Protein AF-A0A9N9D080-F1 (afdb_monomer)

Organism: NCBI:txid144538

Mean predicted aligned error: 15.54 Å

Solvent-accessible surface area (backbone atoms only — not comparable to full-atom values): 18195 Å² total; per-residue (Å²): 108,70,70,62,48,53,63,58,55,69,75,50,54,73,65,57,52,49,48,51,53,50,39,51,48,48,28,52,54,51,34,53,53,45,52,52,52,43,56,55,51,50,53,54,40,60,72,48,50,80,60,92,81,59,94,77,79,53,72,67,58,55,43,53,34,38,28,44,54,36,51,56,53,49,46,54,50,50,40,52,48,34,52,51,49,38,52,51,51,52,50,22,61,74,69,57,36,59,69,51,45,54,51,50,53,54,48,44,55,48,51,51,54,48,49,54,55,50,50,58,53,49,55,63,55,48,70,73,72,49,88,85,70,88,55,65,67,57,55,51,48,50,47,54,50,47,53,56,47,44,55,49,49,50,55,48,45,55,53,48,44,50,56,40,52,54,48,50,55,50,44,62,64,50,48,71,66,53,74,78,65,88,73,67,62,71,65,41,50,61,51,45,53,60,42,47,58,57,42,48,60,48,40,53,56,44,44,15,60,73,66,57,33,58,68,55,44,49,53,51,51,51,52,52,51,53,50,49,50,51,50,50,51,50,51,49,48,48,68,74,38,48,84,80,35,46,46,42,45,70,63,53,49,53,54,52,52,53,52,46,53,56,49,49,52,50,50,51,54,53,50,52,57,58,73,51,52,91,72,50,58,68,58,52,56,52,47,52,55,49,51,52,51,55,64,62,69,69,63,79,89,81,83,83,85,84,77,93,77,77,85,85,72,80,85,79,77,81,78,82,130

Foldseek 3Di:
DVVVVVVVLVPADPLLVVLLVLLVVLLVVLLVLLVVLLVLLVVLLVLLDDDPPPPDDDPVSVLLNLQSVLLSVLSVVLSVLSVVLSVLSSVCRVVLPLVSLVVSLVVLVVSLVSLVVSLVSVVVSCVVPDVPGDSNVSSVVSNVVSVVSSVVSVVSSVVSSVVSVVVVVVCVVCVVVVVVDDDCPPVCVVCVVVCCVVCVVVVLVVCVLLVVVVVSLVVVLVVLVVVLVVLVVVLVVCVVCVVVCRSNSVVSNVVSVVVNVVSVVVSVVSVVSNVCPPPCPNVVVVVVVVVVVVVVVPPDPDDDDDDPPPPPDDPPDDDDD

pLDDT: mean 75.37, std 16.6, range [36.31, 96.12]

InterPro domains:
  IPR040410 UPF0658 Golgi apparatus membrane protein [PTHR34391] (12-182)

Secondary structure (DSSP, 8-state):
-HHHHHHHHTTS-HHHHHHHHHHHHHHHHHHHHHHHHHHHHHHHHHHTSPPTT-S---HHHHHHHHHHHHHHHHHHHHHHHHHHHHHHHHHHHHTT-HHHHHHHHHHHHHHHHHHHHHHHHHHHHHHHH-TTS--HHHHHHHHHHHHHHHHHHHHHHHHHHHHHHHHHHHHHHHHHHHTTSS--HHHHHHHHHHHHHHHHHHHHHHHHHHTT-HHHHHHHHHHHHHHHHHHHHHHHHHHH-GGGSTTTHHHHHHHHHHHHHHHHHHHHHHHHHHHTTTSSHHHHHHHHHHHHHHHHTTS-S------TTS-----------

Structure (mmCIF, N/CA/C/O backbone):
data_AF-A0A9N9D080-F1
#
_entry.id   AF-A0A9N9D080-F1
#
loop_
_atom_site.group_PDB
_atom_site.id
_atom_site.type_symbol
_atom_site.label_atom_id
_atom_site.label_alt_id
_atom_site.label_comp_id
_atom_site.label_asym_id
_atom_site.label_entity_id
_atom_site.label_seq_id
_atom_site.pdbx_PDB_ins_code
_atom_site.Cartn_x
_atom_site.Cartn_y
_atom_site.Cartn_z
_atom_site.occupancy
_atom_site.B_iso_or_equiv
_atom_site.auth_seq_id
_atom_site.auth_comp_id
_atom_site.auth_asym_id
_atom_site.auth_atom_id
_atom_site.pdbx_PDB_model_num
ATOM 1 N N . MET A 1 1 ? -11.453 26.688 3.622 1.00 47.88 1 MET A N 1
ATOM 2 C CA . MET A 1 1 ? -11.077 25.269 3.811 1.00 47.88 1 MET A CA 1
ATOM 3 C C . MET A 1 1 ? -9.702 25.136 4.465 1.00 47.88 1 MET A C 1
ATOM 5 O O . MET A 1 1 ? -9.638 24.563 5.541 1.00 47.88 1 MET A O 1
ATOM 9 N N . LEU A 1 2 ? -8.633 25.729 3.906 1.00 38.44 2 LEU A N 1
ATOM 10 C CA . 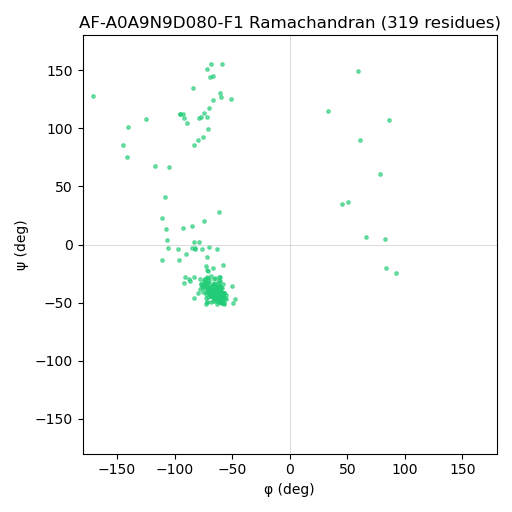LEU A 1 2 ? -7.281 25.656 4.492 1.00 38.44 2 LEU A CA 1
ATOM 11 C C . LEU A 1 2 ? -7.180 26.288 5.900 1.00 38.44 2 LEU A C 1
ATOM 13 O O . LEU A 1 2 ? -6.628 25.671 6.800 1.00 38.44 2 LEU A O 1
ATOM 17 N N . GLN A 1 3 ? -7.787 27.466 6.112 1.00 39.69 3 GLN A N 1
ATOM 18 C CA . GLN A 1 3 ? -7.823 28.149 7.421 1.00 39.69 3 GLN A CA 1
ATOM 19 C C . GLN A 1 3 ? -8.643 27.392 8.482 1.00 39.69 3 GLN A C 1
ATOM 21 O O . GLN A 1 3 ? -8.310 27.377 9.663 1.00 39.69 3 GLN A O 1
ATOM 26 N N . THR A 1 4 ? -9.708 26.718 8.052 1.00 53.56 4 THR A N 1
ATOM 27 C CA . THR A 1 4 ? -10.575 25.897 8.909 1.00 53.56 4 THR A CA 1
ATOM 28 C C . THR A 1 4 ? -9.870 24.606 9.338 1.00 53.56 4 THR A C 1
ATOM 30 O O . THR A 1 4 ? -10.052 24.135 10.459 1.00 53.56 4 THR A O 1
ATOM 33 N N . LEU A 1 5 ? -9.030 24.058 8.453 1.00 50.84 5 LEU A N 1
ATOM 34 C CA . LEU A 1 5 ? -8.147 22.927 8.727 1.00 50.84 5 LEU A CA 1
ATOM 35 C C . LEU A 1 5 ? -7.040 23.318 9.707 1.00 50.84 5 LEU A C 1
ATOM 37 O O . LEU A 1 5 ? -6.880 22.636 10.712 1.00 50.84 5 LEU A O 1
ATOM 41 N N . THR A 1 6 ? -6.330 24.430 9.485 1.00 54.75 6 THR A N 1
ATOM 42 C CA . THR A 1 6 ? -5.241 24.877 10.375 1.00 54.75 6 THR A CA 1
ATOM 43 C C . THR A 1 6 ? -5.720 25.230 11.783 1.00 54.75 6 THR A C 1
ATOM 45 O O . THR A 1 6 ? -5.041 24.900 12.754 1.00 54.75 6 THR A O 1
ATOM 48 N N . GLN A 1 7 ? -6.911 25.818 11.925 1.00 52.53 7 GLN A N 1
ATOM 49 C CA . GLN A 1 7 ? -7.496 26.127 13.234 1.00 52.53 7 GLN A CA 1
ATOM 50 C C . GLN A 1 7 ? -8.008 24.880 13.978 1.00 52.53 7 GLN A C 1
ATOM 52 O O . GLN A 1 7 ? -7.964 24.842 15.203 1.00 52.53 7 GLN A O 1
ATOM 57 N N . LYS A 1 8 ? -8.442 23.828 13.267 1.00 55.19 8 LYS A N 1
ATOM 58 C CA . LYS A 1 8 ? -8.739 22.519 13.882 1.00 55.19 8 LYS A CA 1
ATOM 59 C C . LYS A 1 8 ? -7.464 21.728 14.205 1.00 55.19 8 LYS A C 1
ATOM 61 O O . LYS A 1 8 ? -7.417 21.049 15.225 1.00 55.19 8 LYS A O 1
ATOM 66 N N . LEU A 1 9 ? -6.420 21.858 13.384 1.00 56.53 9 LEU A N 1
ATOM 67 C CA . LEU A 1 9 ? -5.096 21.256 13.588 1.00 56.53 9 LEU A CA 1
ATOM 68 C C . LEU A 1 9 ? -4.363 21.828 14.809 1.00 56.53 9 LEU A C 1
ATOM 70 O O . LEU A 1 9 ? -3.587 21.112 15.437 1.00 56.53 9 LEU A O 1
ATOM 74 N N . SER A 1 10 ? -4.599 23.085 15.191 1.00 55.44 10 SER A N 1
ATOM 75 C CA . SER A 1 10 ? -3.929 23.697 16.348 1.00 55.44 10 SER A CA 1
ATOM 76 C C . SER A 1 10 ? -4.357 23.083 17.690 1.00 55.44 10 SER A C 1
ATOM 78 O O . SER A 1 10 ? -3.530 23.021 18.602 1.00 55.44 10 SER A O 1
ATOM 80 N N . GLY A 1 11 ? -5.575 22.536 17.785 1.00 65.00 11 GLY A N 1
ATOM 81 C CA . GLY A 1 11 ? -6.092 21.831 18.966 1.00 65.00 11 GLY A CA 1
ATOM 82 C C . GLY A 1 11 ? -5.673 20.358 19.095 1.00 65.00 11 GLY A C 1
ATOM 83 O O . GLY A 1 11 ? -6.008 19.721 20.091 1.00 65.00 11 GLY A O 1
ATOM 84 N N . LEU A 1 12 ? -4.954 19.799 18.113 1.00 69.31 12 LEU A N 1
ATOM 85 C CA . LEU A 1 12 ? -4.492 18.405 18.153 1.00 69.31 12 LEU A CA 1
ATOM 86 C C . LEU A 1 12 ? -3.363 18.190 19.169 1.00 69.31 12 LEU A C 1
ATOM 88 O O . LEU A 1 12 ? -2.532 19.080 19.402 1.00 69.31 12 LEU A O 1
ATOM 92 N N . SER A 1 13 ? -3.300 16.963 19.701 1.00 82.44 13 SER A N 1
ATOM 93 C CA . SER A 1 13 ? -2.194 16.513 20.544 1.00 82.44 13 SER A CA 1
ATOM 94 C C . SER A 1 13 ? -0.864 16.602 19.797 1.00 82.44 13 SER A C 1
ATOM 96 O O . SER A 1 13 ? -0.800 16.580 18.562 1.00 82.44 13 SER A O 1
ATOM 98 N N . TYR A 1 14 ? 0.220 16.715 20.561 1.00 86.38 14 TYR A N 1
ATOM 99 C CA . TYR A 1 14 ? 1.567 16.787 20.006 1.00 86.38 14 TYR A CA 1
ATOM 100 C C . TYR A 1 14 ? 1.874 15.583 19.100 1.00 86.38 14 TYR A C 1
ATOM 102 O O . TYR A 1 14 ? 2.358 15.763 17.983 1.00 86.38 14 TYR A O 1
ATOM 110 N N . TYR A 1 15 ? 1.504 14.372 19.529 1.00 88.50 15 TYR A N 1
ATOM 111 C CA . TYR A 1 15 ? 1.728 13.148 18.758 1.00 88.50 15 TYR A CA 1
ATOM 112 C C . TYR A 1 15 ? 0.910 13.105 17.465 1.00 88.50 15 TYR A C 1
ATOM 114 O O . TYR A 1 15 ? 1.417 12.640 16.450 1.00 88.50 15 TYR A O 1
ATOM 122 N N . ALA A 1 16 ? -0.316 13.637 17.459 1.00 87.56 16 ALA A N 1
ATOM 123 C CA . ALA A 1 16 ? -1.137 13.687 16.251 1.00 87.56 16 ALA A CA 1
ATOM 124 C C . ALA A 1 16 ? -0.558 14.652 15.205 1.00 87.56 16 ALA A C 1
ATOM 126 O O . ALA A 1 16 ? -0.498 14.325 14.022 1.00 87.56 16 ALA A O 1
ATOM 127 N N . LYS A 1 17 ? -0.056 15.815 15.641 1.00 88.81 17 LYS A N 1
ATOM 128 C CA . LYS A 1 17 ? 0.653 16.760 14.761 1.00 88.81 17 LYS A CA 1
ATOM 129 C C . LYS A 1 17 ? 1.932 16.149 14.198 1.00 88.81 17 LYS A C 1
ATOM 131 O O . LYS A 1 17 ? 2.182 16.267 13.002 1.00 88.81 17 LYS A O 1
ATOM 136 N N . LEU A 1 18 ? 2.711 15.476 15.048 1.00 92.12 18 LEU A N 1
ATOM 137 C CA . LEU A 1 18 ? 3.936 14.798 14.636 1.00 92.12 18 LEU A CA 1
ATOM 138 C C . LEU A 1 18 ? 3.643 13.683 13.624 1.00 92.12 18 LEU A C 1
ATOM 140 O O . LEU A 1 18 ? 4.332 13.597 12.615 1.00 92.12 18 LEU A O 1
ATOM 144 N N . ALA A 1 19 ? 2.599 12.882 13.849 1.00 91.19 19 ALA A N 1
ATOM 145 C CA . ALA A 1 19 ? 2.213 11.809 12.938 1.00 91.19 19 ALA A CA 1
ATOM 146 C C . ALA A 1 19 ? 1.772 12.341 11.571 1.00 91.19 19 ALA A C 1
ATOM 148 O O . ALA A 1 19 ? 2.201 11.820 10.546 1.00 91.19 19 ALA A O 1
ATOM 149 N N . LEU A 1 20 ? 0.979 13.419 11.544 1.00 91.75 20 LEU A N 1
ATOM 150 C CA . LEU A 1 20 ? 0.592 14.064 10.288 1.00 91.75 20 LEU A CA 1
ATOM 151 C C . LEU A 1 20 ? 1.800 14.629 9.550 1.00 91.75 20 LEU A C 1
ATOM 153 O O . LEU A 1 20 ? 1.946 14.374 8.358 1.00 91.75 20 LEU A O 1
ATOM 157 N N . ALA A 1 21 ? 2.685 15.339 10.250 1.00 92.50 21 ALA A N 1
ATOM 158 C CA . ALA A 1 21 ? 3.900 15.878 9.652 1.00 92.50 21 ALA A CA 1
ATOM 159 C C . ALA A 1 21 ? 4.789 14.765 9.078 1.00 92.50 21 ALA A C 1
ATOM 161 O O . ALA A 1 21 ? 5.252 14.878 7.945 1.00 92.50 21 ALA A O 1
ATOM 162 N N . LEU A 1 22 ? 4.972 13.670 9.823 1.00 93.50 22 LEU A N 1
ATOM 163 C CA . LEU A 1 22 ? 5.761 12.524 9.382 1.00 93.50 22 LEU A CA 1
ATOM 164 C C . LEU A 1 22 ? 5.113 11.818 8.183 1.00 93.50 22 LEU A C 1
ATOM 166 O O . LEU A 1 22 ? 5.815 11.460 7.246 1.00 93.50 22 LEU A O 1
ATOM 170 N N . SER A 1 23 ? 3.783 11.666 8.169 1.00 94.25 23 SER A N 1
ATOM 171 C CA . SER A 1 23 ? 3.061 11.021 7.056 1.00 94.25 23 SER A CA 1
ATOM 172 C C . SER A 1 23 ? 3.088 11.865 5.787 1.00 94.25 23 SER A C 1
ATOM 174 O O . SER A 1 23 ? 3.259 11.333 4.695 1.00 94.25 23 SER A O 1
ATOM 176 N N . ALA A 1 24 ? 3.004 13.191 5.920 1.00 94.88 24 ALA A N 1
ATOM 177 C CA . ALA A 1 24 ? 3.153 14.109 4.801 1.00 94.88 24 ALA A CA 1
ATOM 178 C C . ALA A 1 24 ? 4.593 14.102 4.270 1.00 94.88 24 ALA A C 1
ATOM 180 O O . ALA A 1 24 ? 4.799 14.071 3.058 1.00 94.88 24 ALA A O 1
ATOM 181 N N . TYR A 1 25 ? 5.583 14.082 5.170 1.00 95.00 25 TYR A N 1
ATOM 182 C CA . TYR A 1 25 ? 6.989 13.947 4.801 1.00 95.00 25 TYR A CA 1
ATOM 183 C C . TYR A 1 25 ? 7.246 12.639 4.049 1.00 95.00 25 TYR A C 1
ATOM 185 O O . TYR A 1 25 ? 7.818 12.682 2.963 1.00 95.00 25 TYR A O 1
ATOM 193 N N . GLN A 1 26 ? 6.774 11.504 4.576 1.00 95.06 26 GLN A N 1
ATOM 194 C CA . GLN A 1 26 ? 6.886 10.210 3.907 1.00 95.06 26 GLN A CA 1
ATOM 195 C C . GLN A 1 26 ? 6.243 10.259 2.524 1.00 95.06 26 GLN A C 1
ATOM 197 O O . GLN A 1 26 ? 6.901 9.928 1.541 1.00 95.06 26 GLN A O 1
ATOM 202 N N . ALA A 1 27 ? 4.995 10.728 2.436 1.00 95.75 27 ALA A N 1
ATOM 203 C CA . ALA A 1 27 ? 4.263 10.727 1.181 1.00 95.75 27 ALA A CA 1
ATOM 204 C C . ALA A 1 27 ? 4.971 11.545 0.097 1.00 95.75 27 ALA A C 1
ATOM 206 O O . ALA A 1 27 ? 5.089 11.085 -1.031 1.00 95.75 27 ALA A O 1
ATOM 207 N N . ILE A 1 28 ? 5.493 12.726 0.440 1.00 95.94 28 ILE A N 1
ATOM 208 C CA . ILE A 1 28 ? 6.201 13.587 -0.512 1.00 95.94 28 ILE A CA 1
ATOM 209 C C . ILE A 1 28 ? 7.576 13.008 -0.849 1.00 95.94 28 ILE A C 1
ATOM 211 O O . ILE A 1 28 ? 7.918 12.872 -2.021 1.00 95.94 28 ILE A O 1
ATOM 215 N N . PHE A 1 29 ? 8.381 12.675 0.159 1.00 95.44 29 PHE A N 1
ATOM 216 C CA . PHE A 1 29 ? 9.772 12.286 -0.054 1.00 95.44 29 PHE A CA 1
ATOM 217 C C . PHE A 1 29 ? 9.889 10.927 -0.753 1.00 95.44 29 PHE A C 1
ATOM 219 O O . PHE A 1 29 ? 10.641 10.805 -1.720 1.00 95.44 29 PHE A O 1
ATOM 226 N N . ILE A 1 30 ? 9.101 9.933 -0.327 1.00 95.62 30 ILE A N 1
ATOM 227 C CA . ILE A 1 30 ? 9.066 8.617 -0.974 1.00 95.62 30 ILE A CA 1
ATOM 228 C C . ILE A 1 30 ? 8.478 8.726 -2.378 1.00 95.62 30 ILE A C 1
ATOM 230 O O . ILE A 1 30 ? 9.068 8.174 -3.298 1.00 95.62 30 ILE A O 1
ATOM 234 N N . ALA A 1 31 ? 7.395 9.485 -2.594 1.00 95.81 31 ALA A N 1
ATOM 235 C CA . ALA A 1 31 ? 6.854 9.662 -3.944 1.00 95.81 31 ALA A CA 1
ATOM 236 C C . ALA A 1 31 ? 7.852 10.336 -4.897 1.00 95.81 31 ALA A C 1
ATOM 238 O O . ALA A 1 31 ? 7.927 9.957 -6.062 1.00 95.81 31 ALA A O 1
ATOM 239 N N . CYS A 1 32 ? 8.638 11.308 -4.422 1.00 96.12 32 CYS A N 1
ATOM 240 C CA . CYS A 1 32 ? 9.681 11.948 -5.226 1.00 96.12 32 CYS A CA 1
ATOM 241 C C . CYS A 1 32 ? 10.809 10.974 -5.594 1.00 96.12 32 CYS A C 1
ATOM 243 O O . CYS A 1 32 ? 11.221 10.935 -6.755 1.00 96.12 32 CYS A O 1
ATOM 245 N N . LEU A 1 33 ? 11.303 10.185 -4.632 1.00 95.44 33 LEU A N 1
ATOM 246 C CA . LEU A 1 33 ? 12.311 9.155 -4.904 1.00 95.44 33 LEU A CA 1
ATOM 247 C C . LEU A 1 33 ? 11.775 8.086 -5.859 1.00 95.44 33 LEU A C 1
ATOM 249 O O . LEU A 1 33 ? 12.454 7.719 -6.815 1.00 95.44 33 LEU A O 1
ATOM 253 N N . GLU A 1 34 ? 10.540 7.645 -5.649 1.00 95.31 34 GLU A N 1
ATOM 254 C CA . GLU A 1 34 ? 9.882 6.649 -6.488 1.00 95.31 34 GLU A CA 1
ATOM 255 C C . GLU A 1 34 ? 9.651 7.175 -7.910 1.00 95.31 34 GLU A C 1
ATOM 257 O O . GLU A 1 34 ? 9.891 6.464 -8.879 1.00 95.31 34 GLU A O 1
ATOM 262 N N . ALA A 1 35 ? 9.275 8.448 -8.075 1.00 95.94 35 ALA A N 1
ATOM 263 C CA . ALA A 1 35 ? 9.146 9.082 -9.388 1.00 95.94 35 ALA A CA 1
ATOM 264 C C . ALA A 1 35 ? 10.495 9.193 -10.124 1.00 95.94 35 ALA A C 1
ATOM 266 O O . ALA A 1 35 ? 10.558 9.054 -11.351 1.00 95.94 35 ALA A O 1
ATOM 267 N N . PHE A 1 36 ? 11.587 9.418 -9.387 1.00 94.62 36 PHE A N 1
ATOM 268 C CA . PHE A 1 36 ? 12.937 9.406 -9.948 1.00 94.62 36 PHE A CA 1
ATOM 269 C C . PHE A 1 36 ? 13.339 8.001 -10.421 1.00 94.62 36 PHE A C 1
ATOM 271 O O . PHE A 1 36 ? 13.767 7.840 -11.566 1.00 94.62 36 PHE A O 1
ATOM 278 N N . VAL A 1 37 ? 13.139 6.982 -9.579 1.00 93.94 37 VAL A N 1
ATOM 279 C CA . VAL A 1 37 ? 13.369 5.567 -9.922 1.00 93.94 37 VAL A CA 1
ATOM 280 C C . VAL A 1 37 ? 12.526 5.161 -11.130 1.00 93.94 37 VAL A C 1
ATOM 282 O O . VAL A 1 37 ? 13.050 4.603 -12.091 1.00 93.94 37 VAL A O 1
ATOM 285 N N . PHE A 1 38 ? 11.249 5.535 -11.141 1.00 94.62 38 PHE A N 1
ATOM 286 C CA . PHE A 1 38 ? 10.333 5.289 -12.247 1.00 94.62 38 PHE A CA 1
ATOM 287 C C . PHE A 1 38 ? 10.827 5.897 -13.563 1.00 94.62 38 PHE A C 1
ATOM 289 O O . PHE A 1 38 ? 10.762 5.245 -14.602 1.00 94.62 38 PHE A O 1
ATOM 296 N N . SER A 1 39 ? 11.372 7.116 -13.530 1.00 92.75 39 SER A N 1
ATOM 297 C CA . SER A 1 39 ? 11.921 7.772 -14.725 1.00 92.75 39 SER A CA 1
ATOM 298 C C . SER A 1 39 ? 13.095 6.987 -15.319 1.00 92.75 39 SER A C 1
ATOM 300 O O . SER A 1 39 ? 13.202 6.866 -16.537 1.00 92.75 39 SER A O 1
ATOM 302 N N . LYS A 1 40 ? 13.947 6.400 -14.467 1.00 90.94 40 LYS A N 1
ATOM 303 C CA . LYS A 1 40 ? 15.028 5.497 -14.892 1.00 90.94 40 LYS A CA 1
ATOM 304 C C . LYS A 1 40 ? 14.511 4.151 -15.380 1.00 90.94 40 LYS A C 1
ATOM 306 O O . LYS A 1 40 ? 15.005 3.624 -16.371 1.00 90.94 40 LYS A O 1
ATOM 311 N N . HIS A 1 41 ? 13.478 3.621 -14.742 1.00 90.50 41 HIS A N 1
ATOM 312 C CA . HIS A 1 41 ? 12.842 2.386 -15.181 1.00 90.50 41 HIS A CA 1
ATOM 313 C C . HIS A 1 41 ? 12.161 2.538 -16.553 1.00 90.50 41 HIS A C 1
ATOM 315 O O . HIS A 1 41 ? 12.220 1.634 -17.382 1.00 90.50 41 HIS A O 1
ATOM 321 N N . LEU A 1 42 ? 11.581 3.703 -16.863 1.00 90.50 42 LEU A N 1
ATOM 322 C CA . LEU A 1 42 ? 11.048 3.997 -18.201 1.00 90.50 42 LEU A CA 1
ATOM 323 C C . LEU A 1 42 ? 12.132 3.998 -19.289 1.00 90.50 42 LEU A C 1
ATOM 325 O O . LEU A 1 42 ? 11.855 3.585 -20.416 1.00 90.50 42 LEU A O 1
ATOM 329 N N . GLU A 1 43 ? 13.358 4.409 -18.958 1.00 88.62 43 GLU A N 1
ATOM 330 C CA . GLU A 1 43 ? 14.508 4.323 -19.866 1.00 88.62 43 GLU A CA 1
ATOM 331 C C . GLU A 1 43 ? 14.796 2.849 -20.216 1.00 88.62 43 GLU A C 1
ATOM 333 O O . GLU A 1 43 ? 14.876 2.498 -21.395 1.00 88.62 43 GLU A O 1
ATOM 338 N N . ILE A 1 44 ? 14.793 1.960 -19.214 1.00 85.75 44 ILE A N 1
ATOM 339 C CA . ILE A 1 44 ? 14.930 0.501 -19.392 1.00 85.75 44 ILE A CA 1
ATOM 340 C C . ILE A 1 44 ? 13.813 -0.067 -20.278 1.00 85.75 44 ILE A C 1
ATOM 342 O O . ILE A 1 44 ? 14.084 -0.833 -21.205 1.00 85.75 44 ILE A O 1
ATOM 346 N N . VAL A 1 45 ? 12.557 0.327 -20.045 1.00 88.25 45 VAL A N 1
ATOM 347 C CA . VAL A 1 45 ? 11.424 -0.122 -20.876 1.00 88.25 45 VAL A CA 1
ATOM 348 C C . VAL A 1 45 ? 11.591 0.325 -22.327 1.00 88.25 45 VAL A C 1
ATOM 350 O O . VAL A 1 45 ? 11.261 -0.434 -23.240 1.00 88.25 45 VAL A O 1
ATOM 353 N N . SER A 1 46 ? 12.116 1.530 -22.565 1.00 85.56 46 SER A N 1
ATOM 354 C CA . SER A 1 46 ? 12.330 2.026 -23.926 1.00 85.56 46 SER A CA 1
ATOM 355 C C . SER A 1 46 ? 13.400 1.225 -24.679 1.00 85.56 46 SER A C 1
ATOM 357 O O . SER A 1 46 ? 13.210 0.930 -25.856 1.00 85.56 46 SER A O 1
ATOM 359 N N . ILE A 1 47 ? 14.455 0.774 -23.988 1.00 83.12 47 ILE A N 1
ATOM 360 C CA . ILE A 1 47 ? 15.494 -0.110 -24.544 1.00 83.12 47 ILE A CA 1
ATOM 361 C C . ILE A 1 47 ? 14.926 -1.498 -24.873 1.00 83.12 47 ILE A C 1
ATOM 363 O O . ILE A 1 47 ? 15.219 -2.053 -25.928 1.00 83.12 47 ILE A O 1
ATOM 367 N N . LEU A 1 48 ? 14.077 -2.045 -23.998 1.00 83.06 48 LEU A N 1
ATOM 368 C CA . LEU A 1 48 ? 13.425 -3.348 -24.189 1.00 83.06 48 LEU A CA 1
ATOM 369 C C . LEU A 1 48 ? 12.259 -3.307 -25.191 1.00 83.06 48 LEU A C 1
ATOM 371 O O . LEU A 1 48 ? 11.651 -4.343 -25.467 1.00 83.06 48 LEU A O 1
ATOM 375 N N . THR A 1 49 ? 11.904 -2.128 -25.715 1.00 82.50 49 THR A N 1
ATOM 376 C CA . THR A 1 49 ? 10.754 -1.989 -26.611 1.00 82.50 49 THR A CA 1
ATOM 377 C C . THR A 1 49 ? 11.024 -2.724 -27.927 1.00 82.50 49 THR A C 1
ATOM 379 O O . THR A 1 49 ? 12.017 -2.432 -28.598 1.00 82.50 49 THR A O 1
ATOM 382 N N . PRO A 1 50 ? 10.152 -3.665 -28.339 1.00 72.06 50 PRO A N 1
ATOM 383 C CA . PRO A 1 50 ? 10.342 -4.402 -29.580 1.00 72.06 50 PRO A CA 1
ATOM 384 C C . PRO A 1 50 ? 10.382 -3.452 -30.777 1.00 72.06 50 PRO A C 1
ATOM 386 O O . PRO A 1 50 ? 9.464 -2.659 -30.994 1.00 72.06 50 PRO A O 1
ATOM 389 N N . ASN A 1 51 ? 11.434 -3.558 -31.588 1.00 67.06 51 ASN A N 1
ATOM 390 C CA . ASN A 1 51 ? 11.525 -2.821 -32.840 1.00 67.06 51 ASN A CA 1
ATOM 391 C C . ASN A 1 51 ? 10.506 -3.408 -33.831 1.00 67.06 51 ASN A C 1
ATOM 393 O O . ASN A 1 51 ? 10.610 -4.579 -34.196 1.00 67.06 51 ASN A O 1
ATOM 397 N N . ALA A 1 52 ? 9.525 -2.612 -34.270 1.00 60.69 52 ALA A N 1
ATOM 398 C CA . ALA A 1 52 ? 8.410 -3.065 -35.115 1.00 60.69 52 ALA A CA 1
ATOM 399 C C . ALA A 1 52 ? 8.851 -3.699 -36.453 1.00 60.69 52 ALA A C 1
ATOM 401 O O . ALA A 1 52 ? 8.080 -4.424 -37.078 1.00 60.69 52 ALA A O 1
ATOM 402 N N . ASN A 1 53 ? 10.098 -3.454 -36.866 1.00 60.66 53 ASN A N 1
ATOM 403 C CA . ASN A 1 53 ? 10.679 -3.948 -38.113 1.00 60.66 53 ASN A CA 1
ATOM 404 C C . ASN A 1 53 ? 11.528 -5.223 -37.936 1.00 60.66 53 ASN A C 1
ATOM 406 O O . ASN A 1 53 ? 12.028 -5.762 -38.922 1.00 60.66 53 ASN A O 1
ATOM 410 N N . ALA A 1 54 ? 11.730 -5.703 -36.703 1.00 61.47 54 ALA A N 1
ATOM 411 C CA . ALA A 1 54 ? 12.492 -6.919 -36.441 1.00 61.47 54 ALA A CA 1
ATOM 412 C C . ALA A 1 54 ? 11.619 -8.154 -36.721 1.00 61.47 54 ALA A C 1
ATOM 414 O O . ALA A 1 54 ? 10.693 -8.473 -35.981 1.00 61.47 54 ALA A O 1
ATOM 415 N N . THR A 1 55 ? 11.925 -8.868 -37.802 1.00 54.53 55 THR A N 1
ATOM 416 C CA . THR A 1 55 ? 11.166 -10.027 -38.305 1.00 54.53 55 THR A CA 1
ATOM 417 C C . THR A 1 55 ? 11.264 -11.286 -37.437 1.00 54.53 55 THR A C 1
ATOM 419 O O . THR A 1 55 ? 10.591 -12.274 -37.725 1.00 54.53 55 THR A O 1
ATOM 422 N N . GLN A 1 56 ? 12.043 -11.269 -36.352 1.00 54.94 56 GLN A N 1
ATOM 423 C CA . GLN A 1 56 ? 12.155 -12.394 -35.428 1.00 54.94 56 GLN A CA 1
ATOM 424 C C . GLN A 1 56 ? 12.324 -11.893 -33.986 1.00 54.94 56 GLN A C 1
ATOM 426 O O . GLN A 1 56 ? 13.430 -11.726 -33.484 1.00 54.94 56 GLN A O 1
ATOM 431 N N . TYR A 1 57 ? 11.202 -11.615 -33.322 1.00 61.53 57 TYR A N 1
ATOM 432 C CA . TYR A 1 57 ? 11.175 -11.303 -31.892 1.00 61.53 57 TYR A CA 1
ATOM 433 C C . TYR A 1 57 ? 10.927 -12.597 -31.104 1.00 61.53 57 TYR A C 1
ATOM 435 O O . TYR A 1 57 ? 9.859 -13.208 -31.233 1.00 61.53 57 TYR A O 1
ATOM 443 N N . GLY A 1 58 ? 11.936 -13.044 -30.351 1.00 66.50 58 GLY A N 1
ATOM 444 C CA . GLY A 1 58 ? 11.902 -14.282 -29.568 1.00 66.50 58 GLY A CA 1
ATOM 445 C C . GLY A 1 58 ? 10.929 -14.211 -28.387 1.00 66.50 58 GLY A C 1
ATOM 446 O O . GLY A 1 58 ? 10.626 -13.127 -27.886 1.00 66.50 58 GLY A O 1
ATOM 447 N N . ASP A 1 59 ? 10.436 -15.365 -27.935 1.00 70.19 59 ASP A N 1
ATOM 448 C CA . ASP A 1 59 ? 9.480 -15.454 -26.818 1.00 70.19 59 ASP A CA 1
ATOM 449 C C . ASP A 1 59 ? 10.076 -14.908 -25.503 1.00 70.19 59 ASP A C 1
ATOM 451 O O . ASP A 1 59 ? 9.400 -14.195 -24.768 1.00 70.19 59 ASP A O 1
ATOM 455 N N . GLU A 1 60 ? 11.379 -15.115 -25.280 1.00 72.62 60 GLU A N 1
ATOM 456 C CA . GLU A 1 60 ? 12.118 -14.575 -24.125 1.00 72.62 60 GLU A CA 1
ATOM 457 C C . GLU A 1 60 ? 12.127 -13.038 -24.106 1.00 72.62 60 GLU A C 1
ATOM 459 O O . GLU A 1 60 ? 11.814 -12.420 -23.092 1.00 72.62 60 GLU A O 1
ATOM 464 N N . SER A 1 61 ? 12.371 -12.393 -25.251 1.00 75.38 61 SER A N 1
ATOM 465 C CA . SER A 1 61 ? 12.355 -10.926 -25.326 1.00 75.38 61 SER A CA 1
ATOM 466 C C . SER A 1 61 ? 10.960 -10.329 -25.072 1.00 75.38 61 SER A C 1
ATOM 468 O O . SER A 1 61 ? 10.849 -9.279 -24.433 1.00 75.38 61 SER A O 1
ATOM 470 N N . LYS A 1 62 ? 9.879 -11.017 -25.491 1.00 77.69 62 LYS A N 1
ATOM 471 C CA . LYS A 1 62 ? 8.488 -10.625 -25.169 1.00 77.69 62 LYS A CA 1
ATOM 472 C C . LYS A 1 62 ? 8.235 -10.660 -23.669 1.00 77.69 62 LYS A C 1
ATOM 474 O O . LYS A 1 62 ? 7.565 -9.767 -23.145 1.00 77.69 62 LYS A O 1
ATOM 479 N N . GLU A 1 63 ? 8.760 -11.684 -23.001 1.00 80.50 63 GLU A N 1
ATOM 480 C CA . GLU A 1 63 ? 8.664 -11.852 -21.555 1.00 80.50 63 GLU A CA 1
ATOM 481 C C . GLU A 1 63 ? 9.356 -10.726 -20.802 1.00 80.50 63 GLU A C 1
ATOM 483 O O . GLU A 1 63 ? 8.742 -10.096 -19.941 1.00 80.50 63 GLU A O 1
ATOM 488 N N . GLU A 1 64 ? 10.580 -10.391 -21.182 1.00 81.75 64 GLU A N 1
ATOM 489 C CA . GLU A 1 64 ? 11.346 -9.317 -20.554 1.00 81.75 64 GLU A CA 1
ATOM 490 C C . GLU A 1 64 ? 10.674 -7.948 -20.712 1.00 81.75 64 GLU A C 1
ATOM 492 O O . GLU A 1 64 ? 10.550 -7.201 -19.737 1.00 81.75 64 GLU A O 1
ATOM 497 N N . TYR A 1 65 ? 10.150 -7.639 -21.902 1.00 83.88 65 TYR A N 1
ATOM 498 C CA . TYR A 1 65 ? 9.397 -6.404 -22.132 1.00 83.88 65 TYR A CA 1
ATOM 499 C C . TYR A 1 65 ? 8.098 -6.346 -21.309 1.00 83.88 65 TYR A C 1
ATOM 501 O O . TYR A 1 65 ? 7.788 -5.318 -20.695 1.00 83.88 65 TYR A O 1
ATOM 509 N N . ALA A 1 66 ? 7.336 -7.444 -21.251 1.00 83.56 66 ALA A N 1
ATOM 510 C CA . ALA A 1 66 ? 6.112 -7.522 -20.450 1.00 83.56 66 ALA A CA 1
ATOM 511 C C . ALA A 1 66 ? 6.395 -7.396 -18.941 1.00 83.56 66 ALA A C 1
ATOM 513 O O . ALA A 1 66 ? 5.660 -6.703 -18.223 1.00 83.56 66 ALA A O 1
ATOM 514 N N . ASN A 1 67 ? 7.490 -8.005 -18.475 1.00 85.62 67 ASN A N 1
ATOM 515 C CA . ASN A 1 67 ? 8.012 -7.861 -17.118 1.00 85.62 67 ASN A CA 1
ATOM 516 C C . ASN A 1 67 ? 8.342 -6.395 -16.813 1.00 85.62 67 ASN A C 1
ATOM 518 O O . ASN A 1 67 ? 7.842 -5.848 -15.828 1.00 85.62 67 ASN A O 1
ATOM 522 N N . ALA A 1 68 ? 9.086 -5.721 -17.692 1.00 86.88 68 ALA A N 1
ATOM 523 C CA . ALA A 1 68 ? 9.489 -4.331 -17.490 1.00 86.88 68 ALA A CA 1
ATOM 524 C C . ALA A 1 68 ? 8.282 -3.385 -17.453 1.00 86.88 68 ALA A C 1
ATOM 526 O O . ALA A 1 68 ? 8.172 -2.548 -16.555 1.00 86.88 68 ALA A O 1
ATOM 527 N N . ARG A 1 69 ? 7.317 -3.568 -18.361 1.00 88.44 69 ARG A N 1
ATOM 528 C CA . ARG A 1 69 ? 6.078 -2.779 -18.377 1.00 88.44 69 ARG A CA 1
ATOM 529 C C . ARG A 1 69 ? 5.234 -2.983 -17.117 1.00 88.44 69 ARG A C 1
ATOM 531 O O . ARG A 1 69 ? 4.616 -2.033 -16.641 1.00 88.44 69 ARG A O 1
ATOM 538 N N . SER A 1 70 ? 5.197 -4.200 -16.578 1.00 88.44 70 SER A N 1
ATOM 539 C CA . SER A 1 70 ? 4.475 -4.480 -15.332 1.00 88.44 70 SER A CA 1
ATOM 540 C C . SER A 1 70 ? 5.095 -3.727 -14.152 1.00 88.44 70 SER A C 1
ATOM 542 O O . SER A 1 70 ? 4.367 -3.088 -13.395 1.00 88.44 70 SER A O 1
ATOM 544 N N . ILE A 1 71 ? 6.431 -3.695 -14.057 1.00 89.06 71 ILE A N 1
ATOM 545 C CA . ILE A 1 71 ? 7.144 -2.916 -13.031 1.00 89.06 71 ILE A CA 1
ATOM 546 C C . ILE A 1 71 ? 6.829 -1.416 -13.117 1.00 89.06 71 ILE A C 1
ATOM 548 O O . ILE A 1 71 ? 6.610 -0.777 -12.089 1.00 89.06 71 ILE A O 1
ATOM 552 N N . SER A 1 72 ? 6.675 -0.855 -14.320 1.00 90.62 72 SER A N 1
ATOM 553 C CA . SER A 1 72 ? 6.235 0.539 -14.486 1.00 90.62 72 SER A CA 1
ATOM 554 C C . SER A 1 72 ? 4.891 0.822 -13.810 1.00 90.62 72 SER A C 1
ATOM 556 O O . SER A 1 72 ? 4.724 1.865 -13.181 1.00 90.62 72 SER A O 1
ATOM 558 N N . VAL A 1 73 ? 3.930 -0.101 -13.920 1.00 91.00 73 VAL A N 1
ATOM 559 C CA . VAL A 1 73 ? 2.623 0.039 -13.259 1.00 91.00 73 VAL A CA 1
ATOM 560 C C . VAL A 1 73 ? 2.786 -0.003 -11.738 1.00 91.00 73 VAL A C 1
ATOM 562 O O . VAL A 1 73 ? 2.121 0.758 -11.035 1.00 91.00 73 VAL A O 1
ATOM 565 N N . TYR A 1 74 ? 3.703 -0.826 -11.227 1.00 90.62 74 TYR A N 1
ATOM 566 C CA . TYR A 1 74 ? 3.957 -0.941 -9.791 1.00 90.62 74 TYR A CA 1
ATOM 567 C C . TYR A 1 74 ? 4.517 0.322 -9.158 1.00 90.62 74 TYR A C 1
ATOM 569 O O . TYR A 1 74 ? 4.032 0.691 -8.090 1.00 90.62 74 TYR A O 1
ATOM 577 N N . HIS A 1 75 ? 5.434 1.020 -9.827 1.00 93.56 75 HIS A N 1
ATOM 578 C CA . HIS A 1 75 ? 5.924 2.318 -9.356 1.00 93.56 75 HIS A CA 1
ATOM 579 C C . HIS A 1 75 ? 4.791 3.347 -9.230 1.00 93.56 75 HIS A C 1
ATOM 581 O O . HIS A 1 75 ? 4.675 4.054 -8.229 1.00 93.56 75 HIS A O 1
ATOM 587 N N . VAL A 1 76 ? 3.896 3.408 -10.224 1.00 94.38 76 VAL A N 1
ATOM 588 C CA . VAL A 1 76 ? 2.749 4.332 -10.197 1.00 94.38 76 VAL A CA 1
ATOM 589 C C . VAL A 1 76 ? 1.798 3.988 -9.051 1.00 94.38 76 VAL A C 1
ATOM 591 O O . VAL A 1 76 ? 1.362 4.881 -8.324 1.00 94.38 76 VAL A O 1
ATOM 594 N N . LEU A 1 77 ? 1.500 2.700 -8.852 1.00 92.06 77 LEU A N 1
ATOM 595 C CA . LEU A 1 77 ? 0.676 2.246 -7.732 1.00 92.06 77 LEU A CA 1
ATOM 596 C C . LEU A 1 77 ? 1.318 2.574 -6.381 1.00 92.06 77 LEU A C 1
ATOM 598 O O . LEU A 1 77 ? 0.603 2.987 -5.470 1.00 92.06 77 LEU A O 1
ATOM 602 N N . PHE A 1 78 ? 2.642 2.456 -6.263 1.00 94.88 78 PHE A N 1
ATOM 603 C CA . PHE A 1 78 ? 3.377 2.825 -5.055 1.00 94.88 78 PHE A CA 1
ATOM 604 C C . PHE A 1 78 ? 3.201 4.315 -4.742 1.00 94.88 78 PHE A C 1
ATOM 606 O O . PHE A 1 78 ? 2.818 4.671 -3.626 1.00 94.88 78 PHE A O 1
ATOM 613 N N . ILE A 1 79 ? 3.402 5.191 -5.732 1.00 96.00 79 ILE A N 1
ATOM 614 C CA . ILE A 1 79 ? 3.225 6.644 -5.583 1.00 96.00 79 ILE A CA 1
ATOM 615 C C . ILE A 1 79 ? 1.792 6.971 -5.149 1.00 96.00 79 ILE A C 1
ATOM 617 O O . ILE A 1 79 ? 1.584 7.724 -4.197 1.00 96.00 79 ILE A O 1
ATOM 621 N N . VAL A 1 80 ? 0.792 6.383 -5.810 1.00 95.69 80 VAL A N 1
ATOM 622 C CA . VAL A 1 80 ? -0.621 6.589 -5.457 1.00 95.69 80 VAL A CA 1
ATOM 623 C C . VAL A 1 80 ? -0.907 6.102 -4.033 1.00 95.69 80 VAL A C 1
ATOM 625 O O . VAL A 1 80 ? -1.590 6.798 -3.279 1.00 95.69 80 VAL A O 1
ATOM 628 N N . ALA A 1 81 ? -0.349 4.956 -3.634 1.00 93.38 81 ALA A N 1
ATOM 629 C CA . ALA A 1 81 ? -0.499 4.410 -2.289 1.00 93.38 81 ALA A CA 1
ATOM 630 C C . ALA A 1 81 ? 0.052 5.354 -1.207 1.00 93.38 81 ALA A C 1
ATOM 632 O O . ALA A 1 81 ? -0.580 5.488 -0.160 1.00 93.38 81 ALA A O 1
ATOM 633 N N . GLN A 1 82 ? 1.155 6.068 -1.467 1.00 94.75 82 GLN A N 1
ATOM 634 C CA . GLN A 1 82 ? 1.716 7.042 -0.521 1.00 94.75 82 GLN A CA 1
ATOM 635 C C . GLN A 1 82 ? 0.743 8.191 -0.209 1.00 94.75 82 GLN A C 1
ATOM 637 O O . GLN A 1 82 ? 0.511 8.532 0.954 1.00 94.75 82 GLN A O 1
ATOM 642 N N . PHE A 1 83 ? 0.119 8.773 -1.236 1.00 95.31 83 PHE A N 1
ATOM 643 C CA . PHE A 1 83 ? -0.859 9.849 -1.041 1.00 95.31 83 PHE A CA 1
ATOM 644 C C . PHE A 1 83 ? -2.183 9.341 -0.472 1.00 95.31 83 PHE A C 1
ATOM 646 O O . PHE A 1 83 ? -2.807 10.017 0.348 1.00 95.31 83 PHE A O 1
ATOM 653 N N . PHE A 1 84 ? -2.602 8.140 -0.870 1.00 93.31 84 PHE A N 1
ATOM 654 C CA . PHE A 1 84 ? -3.771 7.486 -0.296 1.00 93.31 84 PHE A CA 1
ATOM 655 C C . PHE A 1 84 ? -3.602 7.258 1.211 1.00 93.31 84 PHE A C 1
ATOM 657 O O . PHE A 1 84 ? -4.501 7.581 1.989 1.00 93.31 84 PHE A O 1
ATOM 664 N N . GLN A 1 85 ? -2.427 6.788 1.634 1.00 94.06 85 GLN A N 1
ATOM 665 C CA . GLN A 1 85 ? -2.104 6.604 3.042 1.00 94.06 85 GLN A CA 1
ATOM 666 C C . GLN A 1 85 ? -2.179 7.917 3.821 1.00 94.06 85 GLN A C 1
ATOM 668 O O . GLN A 1 85 ? -2.787 7.946 4.888 1.00 94.06 85 GLN A O 1
ATOM 673 N N . LEU A 1 86 ? -1.619 9.009 3.286 1.00 94.44 86 LEU A N 1
ATOM 674 C CA . LEU A 1 86 ? -1.736 10.339 3.891 1.00 94.44 86 LEU A CA 1
ATOM 675 C C . LEU A 1 86 ? -3.208 10.747 4.066 1.00 94.44 86 LEU A C 1
ATOM 677 O O . LEU A 1 86 ? -3.584 11.257 5.120 1.00 94.44 86 LEU A O 1
ATOM 681 N N . GLY A 1 87 ? -4.050 10.474 3.064 1.00 91.19 87 GLY A N 1
ATOM 682 C CA . GLY A 1 87 ? -5.493 10.709 3.132 1.00 91.19 87 GLY A CA 1
ATOM 683 C C . GLY A 1 87 ? -6.166 9.954 4.281 1.00 91.19 87 GLY A C 1
ATOM 684 O O . GLY A 1 87 ? -6.878 10.565 5.079 1.00 91.19 87 GLY A O 1
ATOM 685 N N . ILE A 1 88 ? -5.890 8.652 4.421 1.00 88.25 88 ILE A N 1
ATOM 686 C CA . ILE A 1 88 ? -6.410 7.850 5.541 1.00 88.25 88 ILE A CA 1
ATOM 687 C C . ILE A 1 88 ? -5.842 8.342 6.877 1.00 88.25 88 ILE A C 1
ATOM 689 O O . ILE A 1 88 ? -6.568 8.373 7.864 1.00 88.25 88 ILE A O 1
ATOM 693 N N . TYR A 1 89 ? -4.580 8.772 6.934 1.00 90.56 89 TYR A N 1
ATOM 694 C CA . TYR A 1 89 ? -3.967 9.295 8.159 1.00 90.56 89 TYR A CA 1
ATOM 695 C C . TYR A 1 89 ? -4.659 10.572 8.653 1.00 90.56 89 TYR A C 1
ATOM 697 O O . TYR A 1 89 ? -4.926 10.723 9.849 1.00 90.56 89 TYR A O 1
ATOM 705 N N . ILE A 1 90 ? -4.996 11.472 7.725 1.00 88.56 90 ILE A N 1
ATOM 706 C CA . ILE A 1 90 ? -5.776 12.679 8.011 1.00 88.56 90 ILE A CA 1
ATOM 707 C C . ILE A 1 90 ? -7.165 12.302 8.537 1.00 88.56 90 ILE A C 1
ATOM 709 O O . ILE A 1 90 ? -7.580 12.842 9.563 1.00 88.56 90 ILE A O 1
ATOM 713 N N . ASP A 1 91 ? -7.855 11.363 7.884 1.00 84.25 91 ASP A N 1
ATOM 714 C CA . ASP A 1 91 ? -9.184 10.902 8.306 1.00 84.25 91 ASP A CA 1
ATOM 715 C C . ASP A 1 91 ? -9.153 10.242 9.697 1.00 84.25 91 ASP A C 1
ATOM 717 O O . ASP A 1 91 ? -9.927 10.610 10.583 1.00 84.25 91 ASP A O 1
ATOM 721 N N . ALA A 1 92 ? -8.181 9.358 9.935 1.00 84.44 92 ALA A N 1
ATOM 722 C CA . ALA A 1 92 ? -7.993 8.641 11.194 1.00 84.44 92 ALA A CA 1
ATOM 723 C C . ALA A 1 92 ? -7.790 9.583 12.379 1.00 84.44 92 ALA A C 1
ATOM 725 O O . ALA A 1 92 ? -8.371 9.390 13.451 1.00 84.44 92 ALA A O 1
ATOM 726 N N . ILE A 1 93 ? -6.992 10.631 12.186 1.00 85.94 93 ILE A N 1
ATOM 727 C CA . ILE A 1 93 ? -6.749 11.630 13.222 1.00 85.94 93 ILE A CA 1
ATOM 728 C C . ILE A 1 93 ? -7.948 12.561 13.384 1.00 85.94 93 ILE A C 1
ATOM 730 O O . ILE A 1 93 ? -8.304 12.889 14.518 1.00 85.94 93 ILE A O 1
ATOM 734 N N . HIS A 1 94 ? -8.585 12.974 12.285 1.00 80.00 94 HIS A N 1
ATOM 735 C CA . HIS A 1 94 ? -9.753 13.849 12.338 1.00 80.00 94 HIS A CA 1
ATOM 736 C C . HIS A 1 94 ? -10.906 13.205 13.111 1.00 80.00 94 HIS A C 1
ATOM 738 O O . HIS A 1 94 ? -11.486 13.828 14.002 1.00 80.00 94 HIS A O 1
ATOM 744 N N . ASN A 1 95 ? -11.184 11.940 12.807 1.00 72.75 95 ASN A N 1
ATOM 745 C CA . ASN A 1 95 ? -12.268 11.176 13.409 1.00 72.75 95 ASN A CA 1
ATOM 746 C C . ASN A 1 95 ? -11.870 10.517 14.739 1.00 72.75 95 ASN A C 1
ATOM 748 O O . ASN A 1 95 ? -12.711 9.889 15.378 1.00 72.75 95 ASN A O 1
ATOM 752 N N . GLN A 1 96 ? -10.606 10.650 15.168 1.00 79.62 96 GLN A N 1
ATOM 753 C CA . GLN A 1 96 ? -10.041 9.965 16.341 1.00 79.62 96 GLN A CA 1
ATOM 754 C C . GLN A 1 96 ? -10.308 8.450 16.317 1.00 79.62 96 GLN A C 1
ATOM 756 O O . GLN A 1 96 ? -10.579 7.826 17.345 1.00 79.62 96 GLN A O 1
ATOM 761 N N . ASN A 1 97 ? -10.262 7.857 15.123 1.00 77.06 97 ASN A N 1
ATOM 762 C CA . ASN A 1 97 ? -10.652 6.477 14.897 1.00 77.06 97 ASN A CA 1
ATOM 763 C C . ASN A 1 97 ? -9.449 5.546 15.088 1.00 77.06 97 ASN A C 1
ATOM 765 O O . ASN A 1 97 ? -8.577 5.425 14.227 1.00 77.06 97 ASN A O 1
ATOM 769 N N . THR A 1 98 ? -9.421 4.849 16.222 1.00 75.31 98 THR A N 1
ATOM 770 C CA . THR A 1 98 ? -8.343 3.915 16.575 1.00 75.31 98 THR A CA 1
ATOM 771 C C . THR A 1 98 ? -8.262 2.712 15.635 1.00 75.31 98 THR A C 1
ATOM 773 O O . THR A 1 98 ? -7.166 2.211 15.393 1.00 75.31 98 THR A O 1
ATOM 776 N N . ILE A 1 99 ? -9.383 2.284 15.044 1.00 77.44 99 ILE A N 1
ATOM 777 C CA . ILE A 1 99 ? -9.415 1.168 14.088 1.00 77.44 99 ILE A CA 1
ATOM 778 C C . ILE A 1 99 ? -8.676 1.557 12.804 1.00 77.44 99 ILE A C 1
ATOM 780 O O . ILE A 1 99 ? -7.889 0.769 12.281 1.00 77.44 99 ILE A O 1
ATOM 784 N N . GLN A 1 100 ? -8.869 2.788 12.324 1.00 82.25 100 GLN A N 1
ATOM 785 C CA . GLN A 1 100 ? -8.162 3.285 11.141 1.00 82.25 100 GLN A CA 1
ATOM 786 C C . GLN A 1 100 ? -6.651 3.413 11.385 1.00 82.25 100 GLN A C 1
ATOM 788 O O . GLN A 1 100 ? -5.873 3.115 10.487 1.00 82.25 100 GLN A O 1
ATOM 793 N N . ILE A 1 101 ? -6.216 3.766 12.599 1.00 83.75 101 ILE A N 1
ATOM 794 C CA . ILE A 1 101 ? -4.784 3.813 12.958 1.00 83.75 101 ILE A CA 1
ATOM 795 C C . ILE A 1 101 ? -4.153 2.418 12.933 1.00 83.75 101 ILE A C 1
ATOM 797 O O . ILE A 1 101 ? -3.038 2.253 12.443 1.00 83.75 101 ILE A O 1
ATOM 801 N N . ILE A 1 102 ? -4.868 1.399 13.418 1.00 80.19 102 ILE A N 1
ATOM 802 C CA . ILE A 1 102 ? -4.403 0.008 13.335 1.00 80.19 102 ILE A CA 1
ATOM 803 C C . ILE A 1 102 ? -4.313 -0.434 11.868 1.00 80.19 102 ILE A C 1
ATOM 805 O O . ILE A 1 102 ? -3.321 -1.044 11.473 1.00 80.19 102 ILE A O 1
ATOM 809 N N . ALA A 1 103 ? -5.308 -0.088 11.045 1.00 83.88 103 ALA A N 1
ATOM 810 C CA . ALA A 1 103 ? -5.285 -0.382 9.613 1.00 83.88 103 ALA A CA 1
ATOM 811 C C . ALA A 1 103 ? -4.110 0.307 8.892 1.00 83.88 103 ALA A C 1
ATOM 813 O O . ALA A 1 103 ? -3.453 -0.321 8.067 1.00 83.88 103 ALA A O 1
ATOM 814 N N . LEU A 1 104 ? -3.799 1.559 9.243 1.00 89.81 104 LEU A N 1
ATOM 815 C CA . LEU A 1 104 ? -2.636 2.295 8.731 1.00 89.81 104 LEU A CA 1
ATOM 816 C C . LEU A 1 104 ? -1.311 1.617 9.095 1.00 89.81 104 LEU A C 1
ATOM 818 O O . LEU A 1 104 ? -0.421 1.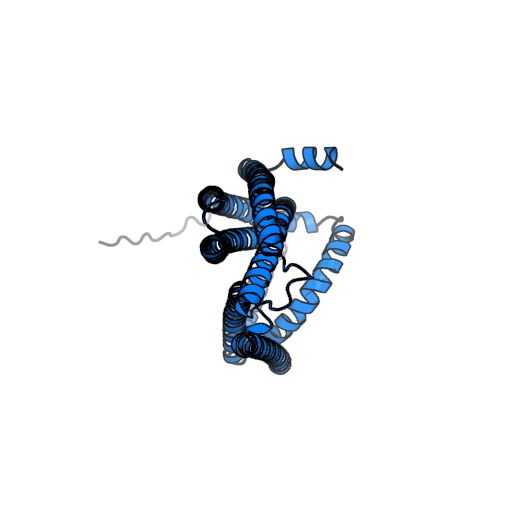534 8.256 1.00 89.81 104 LEU A O 1
ATOM 822 N N . MET A 1 105 ? -1.191 1.083 10.313 1.00 89.00 105 MET A N 1
ATOM 823 C CA . MET A 1 105 ? -0.001 0.339 10.732 1.00 89.00 105 MET A CA 1
ATOM 824 C C . MET A 1 105 ? 0.187 -0.946 9.912 1.00 89.00 105 MET A C 1
ATOM 826 O O . MET A 1 105 ? 1.296 -1.233 9.468 1.00 89.00 105 MET A O 1
ATOM 830 N N . LEU A 1 106 ? -0.890 -1.688 9.637 1.00 86.75 106 LEU A N 1
ATOM 831 C CA . LEU A 1 106 ? -0.824 -2.858 8.754 1.00 86.75 106 LEU A CA 1
ATOM 832 C C . LEU A 1 106 ? -0.480 -2.475 7.307 1.00 86.75 106 LEU A C 1
ATOM 834 O O . LEU A 1 106 ? 0.262 -3.194 6.640 1.00 86.75 106 LEU A O 1
ATOM 838 N N . PHE A 1 107 ? -0.999 -1.344 6.829 1.00 90.19 107 PHE A N 1
ATOM 839 C CA . PHE A 1 107 ? -0.726 -0.842 5.485 1.00 90.19 107 PHE A CA 1
ATOM 840 C C . PHE A 1 107 ? 0.751 -0.461 5.296 1.00 90.19 107 PHE A C 1
ATOM 842 O O . PHE A 1 107 ? 1.334 -0.815 4.274 1.00 90.19 107 PHE A O 1
ATOM 849 N N . GLU A 1 108 ? 1.382 0.145 6.306 1.00 91.19 108 GLU A N 1
ATOM 850 C CA . GLU A 1 108 ? 2.826 0.436 6.323 1.00 91.19 108 GLU A CA 1
ATOM 851 C C . GLU A 1 108 ? 3.683 -0.828 6.182 1.00 91.19 108 GLU A C 1
ATOM 853 O O . GLU A 1 108 ? 4.590 -0.896 5.351 1.00 91.19 108 GLU A O 1
ATOM 858 N N . PHE A 1 109 ? 3.356 -1.885 6.932 1.00 87.81 109 PHE A N 1
ATOM 859 C CA . PHE A 1 109 ? 4.033 -3.174 6.768 1.00 87.81 109 PHE A CA 1
ATOM 860 C C . PHE A 1 109 ? 3.802 -3.774 5.374 1.00 87.81 109 PHE A C 1
ATOM 862 O O . PHE A 1 109 ? 4.717 -4.363 4.797 1.00 87.81 109 PHE A O 1
ATOM 869 N N . GLY A 1 110 ? 2.605 -3.595 4.811 1.00 89.69 110 GLY A N 1
ATOM 870 C CA . GLY A 1 110 ? 2.294 -3.994 3.441 1.00 89.69 110 GLY A CA 1
ATOM 871 C C . GLY A 1 110 ? 3.173 -3.285 2.407 1.00 89.69 110 GLY A C 1
ATOM 872 O O . GLY A 1 110 ? 3.735 -3.945 1.534 1.00 89.69 110 GLY A O 1
ATOM 873 N N . ILE A 1 111 ? 3.349 -1.967 2.537 1.00 92.31 111 ILE A N 1
ATOM 874 C CA . ILE A 1 111 ? 4.218 -1.162 1.666 1.00 92.31 111 ILE A CA 1
ATOM 875 C C . ILE A 1 111 ? 5.684 -1.587 1.801 1.00 92.31 111 ILE A C 1
ATOM 877 O O . ILE A 1 111 ? 6.389 -1.696 0.796 1.00 92.31 111 ILE A O 1
ATOM 881 N N . LEU A 1 112 ? 6.145 -1.893 3.016 1.00 91.88 112 LEU A N 1
ATOM 882 C CA . LEU A 1 112 ? 7.496 -2.409 3.228 1.00 91.88 112 LEU A CA 1
ATOM 883 C C . LEU A 1 112 ? 7.709 -3.733 2.477 1.00 91.88 112 LEU A C 1
ATOM 885 O O . LEU A 1 112 ? 8.681 -3.867 1.737 1.00 91.88 112 LEU A O 1
ATOM 889 N N . ILE A 1 113 ? 6.793 -4.698 2.601 1.00 92.31 113 ILE A N 1
ATOM 890 C CA . ILE A 1 113 ? 6.904 -5.974 1.873 1.00 92.31 113 ILE A CA 1
ATOM 891 C C . ILE A 1 113 ? 6.849 -5.738 0.359 1.00 92.31 113 ILE A C 1
ATOM 893 O O . ILE A 1 113 ? 7.633 -6.322 -0.391 1.00 92.31 113 ILE A O 1
ATOM 897 N N . TYR A 1 114 ? 5.963 -4.848 -0.090 1.00 92.12 114 TYR A N 1
ATOM 898 C CA . TYR A 1 114 ? 5.834 -4.488 -1.497 1.00 92.12 114 TYR A CA 1
ATOM 899 C C . TYR A 1 114 ? 7.150 -3.943 -2.070 1.00 92.12 114 TYR A C 1
ATOM 901 O O . TYR A 1 114 ? 7.572 -4.376 -3.141 1.00 92.12 114 TYR A O 1
ATOM 909 N N . SER A 1 115 ? 7.846 -3.073 -1.330 1.00 92.75 115 SER A N 1
ATOM 910 C CA . SER A 1 115 ? 9.136 -2.507 -1.751 1.00 92.75 115 SER A CA 1
ATOM 911 C C . SER A 1 115 ? 10.221 -3.577 -1.960 1.00 92.75 115 SER A C 1
ATOM 913 O O . SER A 1 115 ? 10.993 -3.504 -2.916 1.00 92.75 115 SER A O 1
ATOM 915 N N . VAL A 1 116 ? 10.226 -4.639 -1.146 1.00 92.94 116 VAL A N 1
ATOM 916 C CA . VAL A 1 116 ? 11.157 -5.773 -1.296 1.00 92.94 116 VAL A CA 1
ATOM 917 C C . VAL A 1 116 ? 10.841 -6.595 -2.548 1.00 92.94 116 VAL A C 1
ATOM 919 O O . VAL A 1 116 ? 11.749 -6.974 -3.291 1.00 92.94 116 VAL A O 1
ATOM 922 N N . ILE A 1 117 ? 9.556 -6.860 -2.809 1.00 91.62 117 ILE A N 1
ATOM 923 C CA . ILE A 1 117 ? 9.119 -7.598 -4.005 1.00 91.62 117 ILE A CA 1
ATOM 924 C C . ILE A 1 117 ? 9.461 -6.814 -5.279 1.00 91.62 117 ILE A C 1
ATOM 926 O O . ILE A 1 117 ? 9.887 -7.412 -6.270 1.00 91.62 117 ILE A O 1
ATOM 930 N N . GLN A 1 118 ? 9.311 -5.489 -5.247 1.00 92.19 118 GLN A N 1
ATOM 931 C CA . GLN A 1 118 ? 9.643 -4.612 -6.366 1.00 92.19 118 GLN A CA 1
ATOM 932 C C . GLN A 1 118 ? 11.132 -4.690 -6.726 1.00 92.19 118 GLN A C 1
ATOM 934 O O . GLN A 1 118 ? 11.454 -4.965 -7.882 1.00 92.19 118 GLN A O 1
ATOM 939 N N . VAL A 1 119 ? 12.032 -4.586 -5.738 1.00 91.81 119 VAL A N 1
ATOM 940 C CA . VAL A 1 119 ? 13.483 -4.746 -5.958 1.00 91.81 119 VAL A CA 1
ATOM 941 C C . VAL A 1 119 ? 13.821 -6.123 -6.509 1.00 91.81 119 VAL A C 1
ATOM 943 O O . VAL A 1 119 ? 14.621 -6.242 -7.436 1.00 91.81 119 VAL A O 1
ATOM 946 N N . TYR A 1 120 ? 13.199 -7.178 -5.975 1.00 90.31 120 TYR A N 1
ATOM 947 C CA . TYR A 1 120 ? 13.436 -8.530 -6.472 1.00 90.31 120 TYR A CA 1
ATOM 948 C C . TYR A 1 120 ? 13.132 -8.647 -7.972 1.00 90.31 120 TYR A C 1
ATOM 950 O O . TYR A 1 120 ? 13.908 -9.263 -8.699 1.00 90.31 120 TYR A O 1
ATOM 958 N N . GLN A 1 121 ? 12.040 -8.041 -8.448 1.00 88.00 121 GLN A N 1
ATOM 959 C C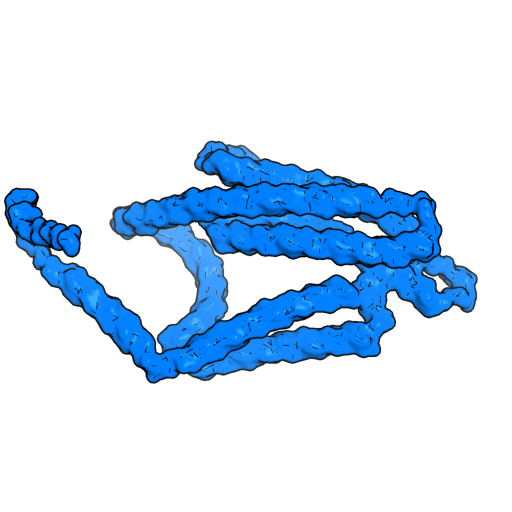A . GLN A 1 121 ? 11.695 -8.042 -9.874 1.00 88.00 121 GLN A CA 1
ATOM 960 C C . GLN A 1 121 ? 12.609 -7.134 -10.697 1.00 88.00 121 GLN A C 1
ATOM 962 O O . GLN A 1 121 ? 13.044 -7.540 -11.772 1.00 88.00 121 GLN A O 1
ATOM 967 N N . SER A 1 122 ? 12.952 -5.957 -10.172 1.00 86.94 122 SER A N 1
ATOM 968 C CA . SER A 1 122 ? 13.871 -5.001 -10.799 1.00 86.94 122 SER A CA 1
ATOM 969 C C . SER A 1 122 ? 15.230 -5.648 -11.108 1.00 86.94 122 SER A C 1
ATOM 971 O O . SER A 1 122 ? 15.700 -5.616 -12.247 1.00 86.94 122 SER A O 1
ATOM 973 N N . VAL A 1 123 ? 15.806 -6.384 -10.145 1.00 87.81 123 VAL A N 1
ATOM 974 C CA . VAL A 1 123 ? 17.077 -7.116 -10.317 1.00 87.81 123 VAL A CA 1
ATOM 975 C C . VAL A 1 123 ? 17.025 -8.139 -11.451 1.00 87.81 123 VAL A C 1
ATOM 977 O O . VAL A 1 123 ? 18.027 -8.322 -12.142 1.00 87.81 123 VAL A O 1
ATOM 980 N N . GLN A 1 124 ? 15.895 -8.826 -11.652 1.00 85.44 124 GLN A N 1
ATOM 981 C CA . GLN A 1 124 ? 15.805 -9.819 -12.729 1.00 85.44 124 GLN A CA 1
ATOM 982 C C . GLN A 1 124 ? 15.889 -9.166 -14.108 1.00 85.44 124 GLN A C 1
ATOM 984 O O . GLN A 1 124 ? 16.514 -9.731 -14.996 1.00 85.44 124 GLN A O 1
ATOM 989 N N . ILE A 1 125 ? 15.330 -7.965 -14.271 1.00 81.94 125 ILE A N 1
ATOM 990 C CA . ILE A 1 125 ? 15.358 -7.237 -15.545 1.00 81.94 125 ILE A CA 1
ATOM 991 C C . ILE A 1 125 ? 16.722 -6.582 -15.779 1.00 81.94 125 ILE A C 1
ATOM 993 O O . ILE A 1 125 ? 17.235 -6.600 -16.898 1.00 81.94 125 ILE A O 1
ATOM 997 N N . LEU A 1 126 ? 17.351 -6.049 -14.726 1.00 82.12 126 LEU A N 1
ATOM 998 C CA . LEU A 1 126 ? 18.675 -5.427 -14.831 1.00 82.12 126 LEU A CA 1
ATOM 999 C C . LEU A 1 126 ? 19.757 -6.406 -15.316 1.00 82.12 126 LEU A C 1
ATOM 1001 O O . LEU A 1 126 ? 20.673 -5.990 -16.021 1.00 82.12 126 LEU A O 1
ATOM 1005 N N . LYS A 1 127 ? 19.647 -7.703 -14.991 1.00 81.44 127 LYS A N 1
ATOM 1006 C CA . LYS A 1 127 ? 20.578 -8.734 -15.487 1.00 81.44 127 LYS A CA 1
ATOM 1007 C C . LYS A 1 127 ? 20.575 -8.866 -17.012 1.00 81.44 127 LYS A C 1
ATOM 1009 O O . LYS A 1 127 ? 21.609 -9.211 -17.575 1.00 81.44 127 LYS A O 1
ATOM 1014 N N . THR A 1 128 ? 19.448 -8.591 -17.664 1.00 76.06 128 THR A N 1
ATOM 1015 C CA . THR A 1 128 ? 19.304 -8.692 -19.122 1.00 76.06 128 THR A CA 1
ATOM 1016 C C . THR A 1 128 ? 19.894 -7.477 -19.842 1.00 76.06 128 THR A C 1
ATOM 1018 O O . THR A 1 128 ? 20.552 -7.622 -20.868 1.00 76.06 128 THR A O 1
ATOM 1021 N N . VAL A 1 129 ? 19.670 -6.264 -19.327 1.00 73.19 129 VAL A N 1
ATOM 1022 C CA . VAL A 1 129 ? 19.901 -5.009 -20.079 1.00 73.19 129 VAL A CA 1
ATOM 1023 C C . VAL A 1 129 ? 21.366 -4.531 -20.043 1.00 73.19 129 VAL A C 1
ATOM 1025 O O . VAL A 1 129 ? 21.708 -3.529 -20.668 1.00 73.19 129 VAL A O 1
ATOM 1028 N N . ALA A 1 130 ? 22.261 -5.292 -19.400 1.00 59.72 130 ALA A N 1
ATOM 1029 C CA . ALA A 1 130 ? 23.617 -4.883 -19.019 1.00 59.72 130 ALA A CA 1
ATOM 1030 C C . ALA A 1 130 ? 23.615 -3.644 -18.092 1.00 59.72 130 ALA A C 1
ATOM 1032 O O . ALA A 1 130 ? 22.733 -2.793 -18.148 1.00 59.72 130 ALA A O 1
ATOM 1033 N N . GLU A 1 131 ? 24.604 -3.549 -17.199 1.00 62.91 131 GLU A N 1
ATOM 1034 C CA . GLU A 1 131 ? 24.735 -2.599 -16.068 1.00 62.91 131 GLU A CA 1
ATOM 1035 C C . GLU A 1 131 ? 24.797 -1.087 -16.421 1.00 62.91 131 GLU A C 1
ATOM 1037 O O . GLU A 1 131 ? 25.394 -0.289 -15.704 1.00 62.91 131 GLU A O 1
ATOM 1042 N N . GLN A 1 132 ? 24.200 -0.629 -17.520 1.00 62.44 132 GLN A N 1
ATOM 1043 C CA . GLN A 1 132 ? 24.270 0.776 -17.923 1.00 62.44 132 GLN A CA 1
ATOM 1044 C C . GLN A 1 132 ? 23.451 1.711 -17.015 1.00 62.44 132 GLN A C 1
ATOM 1046 O O . GLN A 1 132 ? 23.769 2.898 -16.932 1.00 62.44 132 GLN A O 1
ATOM 1051 N N . ILE A 1 133 ? 22.432 1.204 -16.304 1.00 75.88 133 ILE A N 1
ATOM 1052 C CA . ILE A 1 133 ? 21.544 2.018 -15.458 1.00 75.88 133 ILE A CA 1
ATOM 1053 C C . ILE A 1 133 ? 21.523 1.485 -14.017 1.00 75.88 133 ILE A C 1
ATOM 1055 O O . ILE A 1 133 ? 20.913 0.464 -13.706 1.00 75.88 133 ILE A O 1
ATOM 1059 N N . ASN A 1 134 ? 22.152 2.230 -13.106 1.00 81.81 134 ASN A N 1
ATOM 1060 C CA . ASN A 1 134 ? 22.235 1.891 -11.682 1.00 81.81 134 ASN A CA 1
ATOM 1061 C C . ASN A 1 134 ? 20.978 2.332 -10.914 1.00 81.81 134 ASN A C 1
ATOM 1063 O O . ASN A 1 134 ? 20.957 3.415 -10.334 1.00 81.81 134 ASN A O 1
ATOM 1067 N N . ILE A 1 135 ? 19.931 1.501 -10.894 1.00 86.69 135 ILE A N 1
ATOM 1068 C CA . ILE A 1 135 ? 18.667 1.793 -10.177 1.00 86.69 135 ILE A CA 1
ATOM 1069 C C . ILE A 1 135 ? 18.671 1.250 -8.735 1.00 86.69 135 ILE A C 1
ATOM 1071 O O . ILE A 1 135 ? 18.142 1.879 -7.818 1.00 86.69 135 ILE A O 1
ATOM 1075 N N . LEU A 1 136 ? 19.349 0.120 -8.523 1.00 88.38 136 LEU A N 1
ATOM 1076 C CA . LEU A 1 136 ? 19.401 -0.639 -7.267 1.00 88.38 136 LEU A CA 1
ATOM 1077 C C . LEU A 1 136 ? 19.675 0.183 -5.992 1.00 88.38 136 LEU A C 1
ATOM 1079 O O . LEU A 1 136 ? 18.946 0.004 -5.013 1.00 88.38 136 LEU A O 1
ATOM 1083 N N . PRO A 1 137 ? 20.670 1.094 -5.951 1.00 91.19 137 PRO A N 1
ATOM 1084 C CA . PRO A 1 137 ? 20.955 1.861 -4.737 1.00 91.19 137 PRO A CA 1
ATOM 1085 C C . PRO A 1 137 ? 19.780 2.741 -4.293 1.00 91.19 137 PRO A C 1
ATOM 1087 O O . PRO A 1 137 ? 19.565 2.930 -3.094 1.00 91.19 137 PRO A O 1
ATOM 1090 N N . TYR A 1 138 ? 19.003 3.261 -5.245 1.00 92.12 138 TYR A N 1
ATOM 1091 C CA . TYR A 1 138 ? 17.859 4.120 -4.958 1.00 92.12 138 TYR A CA 1
ATOM 1092 C C .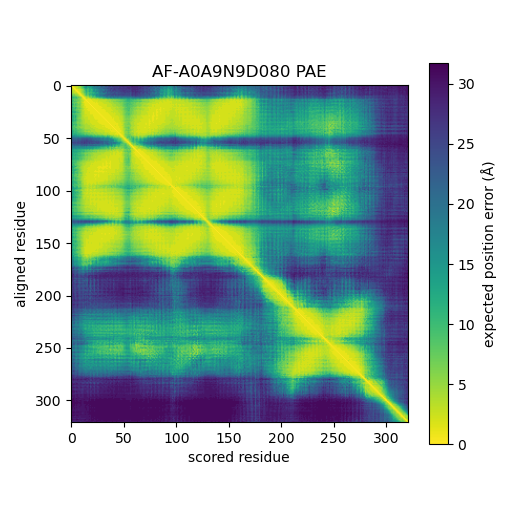 TYR A 1 138 ? 16.696 3.316 -4.373 1.00 92.12 138 TYR A C 1
ATOM 1094 O O . TYR A 1 138 ? 16.127 3.727 -3.366 1.00 92.12 138 TYR A O 1
ATOM 1102 N N . GLU A 1 139 ? 16.398 2.135 -4.920 1.00 92.12 139 GLU A N 1
ATOM 1103 C CA . GLU A 1 139 ? 15.337 1.276 -4.378 1.00 92.12 139 GLU A CA 1
ATOM 1104 C C . GLU A 1 139 ? 15.689 0.732 -2.983 1.00 92.12 139 GLU A C 1
ATOM 1106 O O . GLU A 1 139 ? 14.844 0.714 -2.089 1.00 92.12 139 GLU A O 1
ATOM 1111 N N . ILE A 1 140 ? 16.958 0.371 -2.746 1.00 93.38 140 ILE A N 1
ATOM 1112 C CA . ILE A 1 140 ? 17.434 -0.020 -1.407 1.00 93.38 140 ILE A CA 1
ATOM 1113 C C . ILE A 1 140 ? 17.294 1.148 -0.421 1.00 93.38 140 ILE A C 1
ATOM 1115 O O . ILE A 1 140 ? 16.881 0.945 0.722 1.00 93.38 140 ILE A O 1
ATOM 1119 N N . THR A 1 141 ? 17.586 2.377 -0.858 1.00 94.19 141 THR A N 1
ATOM 1120 C CA . THR A 1 141 ? 17.401 3.581 -0.031 1.00 94.19 141 THR A CA 1
ATOM 1121 C C . THR A 1 141 ? 15.935 3.758 0.372 1.00 94.19 141 THR A C 1
ATOM 1123 O O . THR A 1 141 ? 15.656 4.061 1.533 1.00 94.19 141 THR A O 1
ATOM 1126 N N . ILE A 1 142 ? 14.998 3.513 -0.550 1.00 94.75 142 ILE A N 1
ATOM 1127 C CA . ILE A 1 142 ? 13.555 3.558 -0.275 1.00 94.75 142 ILE A CA 1
ATOM 1128 C C . ILE A 1 142 ? 13.169 2.502 0.770 1.00 94.75 142 ILE A C 1
ATOM 1130 O O . ILE A 1 142 ? 12.510 2.849 1.749 1.00 94.75 142 ILE A O 1
ATOM 1134 N N . ILE A 1 143 ? 13.635 1.253 0.634 1.00 95.62 143 ILE A N 1
ATOM 1135 C CA . ILE A 1 143 ? 13.362 0.177 1.609 1.00 95.62 143 ILE A CA 1
ATOM 1136 C C . ILE A 1 143 ? 13.836 0.570 3.013 1.00 95.62 143 ILE A C 1
ATOM 1138 O O . ILE A 1 143 ? 13.081 0.464 3.980 1.00 95.62 143 ILE A O 1
ATOM 1142 N N . VAL A 1 144 ? 15.084 1.032 3.136 1.00 95.38 144 VAL A N 1
ATOM 1143 C CA . VAL A 1 144 ? 15.670 1.410 4.432 1.00 95.38 144 VAL A CA 1
ATOM 1144 C C . VAL A 1 144 ? 14.897 2.570 5.058 1.00 95.38 144 VAL A C 1
ATOM 1146 O O . VAL A 1 144 ? 14.606 2.544 6.255 1.00 95.38 144 VAL A O 1
ATOM 1149 N N . LEU A 1 145 ? 14.524 3.570 4.258 1.00 94.81 145 LEU A N 1
ATOM 1150 C CA . LEU A 1 145 ? 13.783 4.724 4.746 1.00 94.81 145 LEU A CA 1
ATOM 1151 C C . LEU A 1 145 ? 12.372 4.345 5.212 1.00 94.81 145 LEU A C 1
ATOM 1153 O O . LEU A 1 145 ? 11.975 4.741 6.307 1.00 94.81 145 LEU A O 1
ATOM 1157 N N . ILE A 1 146 ? 11.648 3.536 4.436 1.00 94.44 146 ILE A N 1
ATOM 1158 C CA . ILE A 1 146 ? 10.319 3.034 4.813 1.00 94.44 146 ILE A CA 1
ATOM 1159 C C . ILE A 1 146 ? 10.407 2.179 6.072 1.00 94.44 146 ILE A C 1
ATOM 1161 O O . ILE A 1 146 ? 9.582 2.329 6.963 1.00 94.44 146 ILE A O 1
ATOM 1165 N N . PHE A 1 147 ? 11.431 1.334 6.211 1.00 94.38 147 PHE A N 1
ATOM 1166 C CA . PHE A 1 147 ? 11.620 0.545 7.426 1.00 94.38 147 PHE A CA 1
ATOM 1167 C C . PHE A 1 147 ? 11.789 1.432 8.670 1.00 94.38 147 PHE A C 1
ATOM 1169 O O . PHE A 1 147 ? 11.147 1.200 9.696 1.00 94.38 147 PHE A O 1
ATOM 1176 N N . ILE A 1 148 ? 12.623 2.473 8.591 1.00 93.94 148 ILE A N 1
ATOM 1177 C CA . ILE A 1 148 ? 12.826 3.415 9.702 1.00 93.94 148 ILE A CA 1
ATOM 1178 C C . ILE A 1 148 ? 11.521 4.154 10.024 1.00 93.94 148 ILE A C 1
ATOM 1180 O O . ILE A 1 148 ? 11.130 4.242 11.192 1.00 93.94 148 ILE A O 1
ATOM 1184 N N . LEU A 1 149 ? 10.828 4.653 8.999 1.00 93.12 149 LEU A N 1
ATOM 1185 C CA . LEU A 1 149 ? 9.574 5.382 9.164 1.00 93.12 149 LEU A CA 1
ATOM 1186 C C . LEU A 1 149 ? 8.460 4.492 9.725 1.00 93.12 149 LEU A C 1
ATOM 1188 O O . LEU A 1 149 ? 7.773 4.925 10.644 1.00 93.12 149 LEU A O 1
ATOM 1192 N N . ALA A 1 150 ? 8.343 3.237 9.286 1.00 91.81 150 ALA A N 1
ATOM 1193 C CA . ALA A 1 150 ? 7.367 2.273 9.791 1.00 91.81 150 ALA A CA 1
ATOM 1194 C C . ALA A 1 150 ? 7.530 2.017 11.298 1.00 91.81 150 ALA A C 1
ATOM 1196 O O . ALA A 1 150 ? 6.545 1.986 12.035 1.00 91.81 150 ALA A O 1
ATOM 1197 N N . ASN A 1 151 ? 8.769 1.907 11.791 1.00 90.38 151 ASN A N 1
ATOM 1198 C CA . ASN A 1 151 ? 9.034 1.805 13.232 1.00 90.38 151 ASN A CA 1
ATOM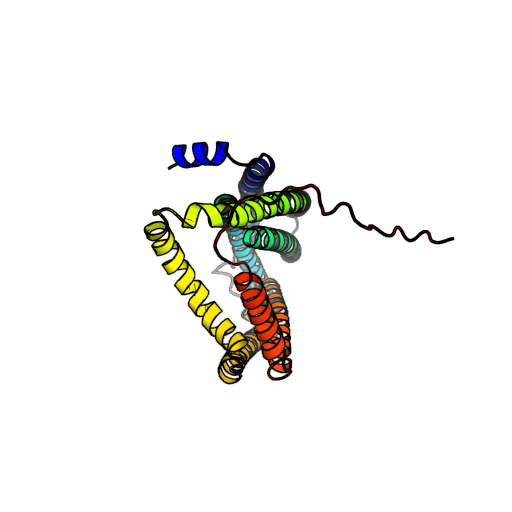 1199 C C . ASN A 1 151 ? 8.622 3.088 13.978 1.00 90.38 151 ASN A C 1
ATOM 1201 O O . ASN A 1 151 ? 8.035 3.022 15.062 1.00 90.38 151 ASN A O 1
ATOM 1205 N N . GLY A 1 152 ? 8.876 4.256 13.379 1.00 90.44 152 GLY A N 1
ATOM 1206 C CA . GLY A 1 152 ? 8.379 5.539 13.876 1.00 90.44 152 GLY A CA 1
ATOM 1207 C C . GLY A 1 152 ? 6.851 5.567 13.962 1.00 90.44 152 GLY A C 1
ATOM 1208 O O . GLY A 1 152 ? 6.294 5.858 15.021 1.00 90.44 152 GLY A O 1
ATOM 1209 N N . PHE A 1 153 ? 6.158 5.187 12.890 1.00 90.56 153 PHE A N 1
ATOM 1210 C CA . PHE A 1 153 ? 4.700 5.103 12.855 1.00 90.56 153 PHE A CA 1
ATOM 1211 C C . PHE A 1 153 ? 4.140 4.091 13.842 1.00 90.56 153 PHE A C 1
ATOM 1213 O O . PHE A 1 153 ? 3.132 4.389 14.470 1.00 90.56 153 PHE A O 1
ATOM 1220 N N . ALA A 1 154 ? 4.797 2.952 14.064 1.00 89.00 154 ALA A N 1
ATOM 1221 C CA . ALA A 1 154 ? 4.382 1.991 15.082 1.00 89.00 154 ALA A CA 1
ATOM 1222 C C . ALA A 1 154 ? 4.416 2.607 16.493 1.00 89.00 154 ALA A C 1
ATOM 1224 O O . ALA A 1 154 ? 3.457 2.468 17.260 1.00 89.00 154 ALA A O 1
ATOM 1225 N N . TYR A 1 155 ? 5.475 3.355 16.825 1.00 91.00 155 TYR A N 1
ATOM 1226 C CA . TYR A 1 155 ? 5.560 4.075 18.099 1.00 91.00 155 TYR A CA 1
ATOM 1227 C C . TYR A 1 155 ? 4.480 5.161 18.225 1.00 91.00 155 TYR A C 1
ATOM 1229 O O . TYR A 1 155 ? 3.803 5.255 19.255 1.00 91.00 155 TYR A O 1
ATOM 1237 N N . LEU A 1 156 ? 4.277 5.967 17.176 1.00 88.50 156 LEU A N 1
ATOM 1238 C CA . LEU A 1 156 ? 3.251 7.011 17.182 1.00 88.50 156 LEU A CA 1
ATOM 1239 C C . LEU A 1 156 ? 1.840 6.416 17.236 1.00 88.50 156 LEU A C 1
ATOM 1241 O O . LEU A 1 156 ? 1.004 6.935 17.969 1.00 88.50 156 LEU A O 1
ATOM 1245 N N . ALA A 1 157 ? 1.580 5.316 16.530 1.00 86.94 157 ALA A N 1
ATOM 1246 C CA . ALA A 1 157 ? 0.315 4.592 16.563 1.00 86.94 157 ALA A CA 1
ATOM 1247 C C . ALA A 1 157 ? 0.011 4.078 17.973 1.00 86.94 157 ALA A C 1
ATOM 1249 O O . ALA A 1 157 ? -1.106 4.256 18.452 1.00 86.94 157 ALA A O 1
ATOM 1250 N N . TYR A 1 158 ? 1.006 3.528 18.678 1.00 85.69 158 TYR A N 1
ATOM 1251 C CA . TYR A 1 158 ? 0.853 3.121 20.076 1.00 85.69 158 TYR A CA 1
ATOM 1252 C C . TYR A 1 158 ? 0.485 4.302 20.987 1.00 85.69 158 TYR A C 1
ATOM 1254 O O . TYR A 1 158 ? -0.440 4.205 21.796 1.00 85.69 158 TYR A O 1
ATOM 1262 N N . LYS A 1 159 ? 1.164 5.447 20.841 1.00 87.50 159 LYS A N 1
ATOM 1263 C CA . LYS A 1 159 ? 0.856 6.651 21.630 1.00 87.50 159 LYS A CA 1
ATOM 1264 C C . LYS A 1 159 ? -0.518 7.234 21.304 1.00 87.50 159 LYS A C 1
ATOM 1266 O O . LYS A 1 159 ? -1.273 7.546 22.223 1.00 87.50 159 LYS A O 1
ATOM 1271 N N . LEU A 1 160 ? -0.868 7.325 20.024 1.00 85.12 160 LEU A N 1
ATOM 1272 C CA . LEU A 1 160 ? -2.176 7.800 19.570 1.00 85.12 160 LEU A CA 1
ATOM 1273 C C . LEU A 1 160 ? -3.304 6.872 20.020 1.00 85.12 160 LEU A C 1
ATOM 1275 O O . LEU A 1 160 ? -4.355 7.353 20.432 1.00 85.12 160 LEU A O 1
ATOM 1279 N N . TYR A 1 161 ? -3.076 5.557 20.015 1.00 81.75 161 TYR A N 1
ATOM 1280 C CA . TYR A 1 161 ? -4.027 4.579 20.536 1.00 81.75 161 TYR A CA 1
ATOM 1281 C C . TYR A 1 161 ? -4.344 4.836 22.012 1.00 81.75 161 TYR A C 1
ATOM 1283 O O . TYR A 1 161 ? -5.512 4.840 22.396 1.00 81.75 161 TYR A O 1
ATOM 1291 N N . GLN A 1 162 ? -3.326 5.114 22.834 1.00 79.81 162 GLN A N 1
ATOM 1292 C CA . GLN A 1 162 ? -3.543 5.472 24.234 1.00 79.81 162 GLN A CA 1
ATOM 1293 C C . GLN A 1 162 ? -4.336 6.778 24.356 1.00 79.81 162 GLN A C 1
ATOM 1295 O O . GLN A 1 162 ? -5.357 6.806 25.037 1.00 79.81 162 GLN A O 1
ATOM 1300 N N . GLU A 1 163 ? -3.913 7.850 23.680 1.00 80.44 163 GLU A N 1
ATOM 1301 C CA . GLU A 1 163 ? -4.582 9.157 23.766 1.00 80.44 163 GLU A CA 1
ATOM 1302 C C . GLU A 1 163 ? -6.044 9.114 23.309 1.00 80.44 163 GLU A C 1
ATOM 1304 O O . GLU A 1 163 ? -6.921 9.686 23.963 1.00 80.44 163 GLU A O 1
ATOM 1309 N N . PHE A 1 164 ? -6.321 8.424 22.203 1.00 72.50 164 PHE A N 1
ATOM 1310 C CA . PHE A 1 164 ? -7.672 8.303 21.666 1.00 72.50 164 PHE A CA 1
ATOM 1311 C C . PHE A 1 164 ? -8.515 7.337 22.498 1.00 72.50 164 PHE A C 1
ATOM 1313 O O . PHE A 1 164 ? -9.683 7.619 22.743 1.00 72.50 164 PHE A O 1
ATOM 1320 N N . GLY A 1 165 ? -7.927 6.269 23.044 1.00 64.62 165 GLY A N 1
ATOM 1321 C CA . GLY A 1 165 ? -8.600 5.400 24.011 1.00 64.62 165 GLY A CA 1
ATOM 1322 C C . GLY A 1 165 ? -9.069 6.164 25.255 1.00 64.62 165 GLY A C 1
ATOM 1323 O O . GLY A 1 165 ? -10.217 6.025 25.678 1.00 64.62 165 GLY A O 1
ATOM 1324 N N . TRP A 1 166 ? -8.226 7.052 25.793 1.00 64.81 166 TRP A N 1
ATOM 1325 C CA . TRP A 1 166 ? -8.587 7.909 26.927 1.00 64.81 166 TRP A CA 1
ATOM 1326 C C . TRP A 1 166 ? -9.650 8.960 26.579 1.00 64.81 166 TRP A C 1
ATOM 1328 O O . TRP A 1 166 ? -10.512 9.258 27.411 1.00 64.81 166 TRP A O 1
ATOM 1338 N N . SER A 1 167 ? -9.610 9.542 25.375 1.00 63.56 167 SER A N 1
ATOM 1339 C CA . SER A 1 167 ? -10.601 10.539 24.945 1.00 63.56 167 SER A CA 1
ATOM 1340 C C . SER A 1 167 ? -11.967 9.909 24.662 1.00 63.56 167 SER A C 1
ATOM 1342 O O . SER A 1 167 ? -12.986 10.490 25.035 1.00 63.56 167 SER A O 1
ATOM 1344 N N . ILE A 1 168 ? -11.991 8.701 24.092 1.00 61.47 168 ILE A N 1
ATOM 1345 C CA . ILE A 1 168 ? -13.192 7.883 23.895 1.00 61.47 168 ILE A CA 1
ATOM 1346 C C . ILE A 1 168 ? -13.805 7.517 25.249 1.00 61.47 168 ILE A C 1
ATOM 1348 O O . ILE A 1 168 ? -14.994 7.750 25.447 1.00 61.47 168 ILE A O 1
ATOM 1352 N N . TYR A 1 169 ? -13.007 7.046 26.213 1.00 59.31 169 TYR A N 1
ATOM 1353 C CA . TYR A 1 169 ? -13.491 6.736 27.564 1.00 59.31 169 TYR A CA 1
ATOM 1354 C C . TYR A 1 169 ? -14.174 7.943 28.230 1.00 59.31 169 TYR A C 1
ATOM 1356 O O . TYR A 1 169 ? -15.286 7.835 28.746 1.00 59.31 169 TYR A O 1
ATOM 1364 N N . LYS A 1 170 ? -13.552 9.129 28.159 1.00 61.03 170 LYS A N 1
ATOM 1365 C CA . LYS A 1 170 ? -14.125 10.366 28.718 1.00 61.03 170 LYS A CA 1
ATOM 1366 C C . LYS A 1 170 ? -15.362 10.844 27.963 1.00 61.03 170 LYS A C 1
ATOM 1368 O O . LYS A 1 170 ? -16.294 11.320 28.599 1.00 61.03 170 LYS A O 1
ATOM 1373 N N . LYS A 1 171 ? -15.382 10.724 26.632 1.00 57.25 171 LYS A N 1
ATOM 1374 C CA . LYS A 1 171 ? -16.549 11.073 25.811 1.00 57.25 171 LYS A CA 1
ATOM 1375 C C . LYS A 1 171 ? -17.734 10.170 26.126 1.00 57.25 171 LYS A C 1
ATOM 1377 O O . LYS A 1 171 ? -18.816 10.691 26.328 1.00 57.25 171 LYS A O 1
ATOM 1382 N N . ILE A 1 172 ? -17.529 8.862 26.260 1.00 54.97 172 ILE A N 1
ATOM 1383 C CA . ILE A 1 172 ? -18.591 7.932 26.666 1.00 54.97 172 ILE A CA 1
ATOM 1384 C C . ILE A 1 172 ? -19.101 8.282 28.075 1.00 54.97 172 ILE A C 1
ATOM 1386 O O . ILE A 1 172 ? -20.304 8.287 28.297 1.00 54.97 172 ILE A O 1
ATOM 1390 N N . GLY A 1 173 ? -18.217 8.660 29.007 1.00 53.34 173 GLY A N 1
ATOM 1391 C CA . GLY A 1 173 ? -18.616 9.099 30.351 1.00 53.34 173 GLY A CA 1
ATOM 1392 C C . GLY A 1 173 ? -19.345 10.455 30.412 1.00 53.34 173 GLY A C 1
ATOM 1393 O O . GLY A 1 173 ? -20.259 10.609 31.214 1.00 53.34 173 GLY A O 1
ATOM 1394 N N . ALA A 1 174 ? -18.966 11.434 29.578 1.00 52.72 174 ALA A N 1
ATOM 1395 C CA . ALA A 1 174 ? -19.510 12.802 29.587 1.00 52.72 174 ALA A CA 1
ATOM 1396 C C . ALA A 1 174 ? -20.722 13.004 28.654 1.00 52.72 174 ALA A C 1
ATOM 1398 O O . ALA A 1 174 ? -21.584 13.834 28.934 1.00 52.72 174 ALA A O 1
ATOM 1399 N N . ASP A 1 175 ? -20.829 12.233 27.569 1.00 49.25 175 ASP A N 1
ATOM 1400 C CA . ASP A 1 175 ? -21.976 12.259 26.646 1.00 49.25 175 ASP A CA 1
ATOM 1401 C C . ASP A 1 175 ? -23.229 11.619 27.275 1.00 49.25 175 ASP A C 1
ATOM 1403 O O . ASP A 1 175 ? -24.355 11.981 26.933 1.00 49.25 175 ASP A O 1
ATOM 1407 N N . MET A 1 176 ? -23.057 10.758 28.291 1.00 49.66 176 MET A N 1
ATOM 1408 C CA . MET A 1 176 ? -24.167 10.329 29.154 1.00 49.66 176 MET A CA 1
ATOM 1409 C C . MET A 1 176 ? -24.820 11.502 29.906 1.00 49.66 176 MET A C 1
ATOM 1411 O O . MET A 1 176 ? -26.012 11.437 30.188 1.00 49.66 176 MET A O 1
ATOM 1415 N N . ALA A 1 177 ? -24.084 12.585 30.187 1.00 50.50 177 ALA A N 1
ATOM 1416 C CA . ALA A 1 177 ? -24.617 13.763 30.874 1.00 50.50 177 ALA A CA 1
ATOM 1417 C C . ALA A 1 177 ? -25.255 14.795 29.918 1.00 50.50 177 ALA A C 1
ATOM 1419 O O . ALA A 1 177 ? -26.195 15.478 30.314 1.00 50.50 177 ALA A O 1
ATOM 1420 N N . MET A 1 178 ? -24.791 14.906 28.663 1.00 51.09 178 MET A N 1
ATOM 1421 C CA . MET A 1 178 ? -25.271 15.920 27.699 1.00 51.09 178 MET A CA 1
ATOM 1422 C C . MET A 1 178 ? -26.357 15.436 26.724 1.00 51.09 178 MET A C 1
ATOM 1424 O O . MET A 1 178 ? -27.056 16.263 26.139 1.00 51.09 178 MET A O 1
ATOM 1428 N N . ARG A 1 179 ? -26.607 14.122 26.599 1.00 52.59 179 ARG A N 1
ATOM 1429 C CA . ARG A 1 179 ? -27.826 13.60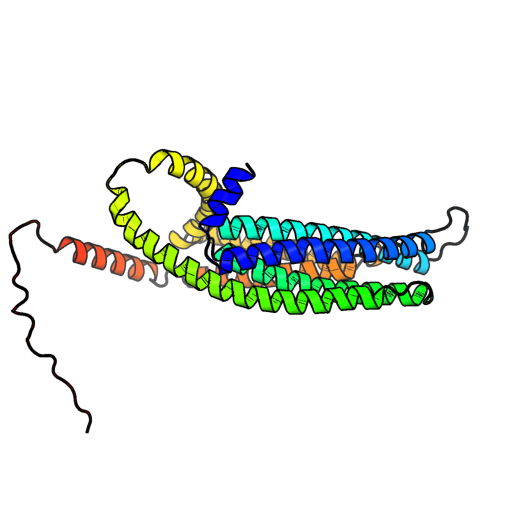5 25.935 1.00 52.59 179 ARG A CA 1
ATOM 1430 C C . ARG A 1 179 ? -29.133 13.983 26.648 1.00 52.59 179 ARG A C 1
ATOM 1432 O O . ARG A 1 179 ? -30.204 13.702 26.116 1.00 52.59 179 ARG A O 1
ATOM 1439 N N . ALA A 1 180 ? -29.053 14.646 27.801 1.00 50.84 180 ALA A N 1
ATOM 1440 C CA . ALA A 1 180 ? -30.192 15.259 28.467 1.00 50.84 180 ALA A CA 1
ATOM 1441 C C . ALA A 1 180 ? -30.713 16.535 27.761 1.00 50.84 180 ALA A C 1
ATOM 1443 O O . ALA A 1 180 ? -31.859 16.903 28.002 1.00 50.84 180 ALA A O 1
ATOM 1444 N N . GLU A 1 181 ? -29.944 17.197 26.875 1.00 56.97 181 GLU A N 1
ATOM 1445 C CA . GLU A 1 181 ? -30.304 18.547 26.392 1.00 56.97 181 GLU A CA 1
ATOM 1446 C C . GLU A 1 181 ? -30.020 18.790 24.880 1.00 56.97 181 GLU A C 1
ATOM 1448 O O . GLU A 1 181 ? -29.098 19.481 24.462 1.00 56.97 181 GLU A O 1
ATOM 1453 N N . GLY A 1 182 ? -30.861 18.219 24.007 1.00 58.97 182 GLY A N 1
ATOM 1454 C CA . GLY A 1 182 ? -31.450 18.960 22.872 1.00 58.97 182 GLY A CA 1
ATOM 1455 C C . GLY A 1 182 ? -30.813 18.995 21.464 1.00 58.97 182 GLY A C 1
ATOM 1456 O O . GLY A 1 182 ? -31.570 19.197 20.519 1.00 58.97 182 GLY A O 1
ATOM 1457 N N . GLN A 1 183 ? -29.507 18.790 21.236 1.00 55.19 183 GLN A N 1
ATOM 1458 C CA . GLN A 1 183 ? -28.903 19.004 19.885 1.00 55.19 183 GLN A CA 1
ATOM 1459 C C . GLN A 1 183 ? -28.495 17.735 19.104 1.00 55.19 183 GLN A C 1
ATOM 1461 O O . GLN A 1 183 ? -27.808 17.805 18.085 1.00 55.19 183 GLN A O 1
ATOM 1466 N N . ALA A 1 184 ? -28.941 16.557 19.537 1.00 54.91 184 ALA A N 1
ATOM 1467 C CA . ALA A 1 184 ? -28.491 15.272 18.998 1.00 54.91 184 ALA A CA 1
ATOM 1468 C C . ALA A 1 184 ? -28.996 14.918 17.581 1.00 54.91 184 ALA A C 1
ATOM 1470 O O . ALA A 1 184 ? -28.509 13.951 17.012 1.00 54.91 184 ALA A O 1
ATOM 1471 N N . THR A 1 185 ? -29.952 15.638 16.990 1.00 57.59 185 THR A N 1
ATOM 1472 C CA . THR A 1 185 ? -30.723 15.128 15.836 1.00 57.59 185 THR A CA 1
ATOM 1473 C C . THR A 1 185 ? -30.046 15.300 14.471 1.00 57.59 185 THR A C 1
ATOM 1475 O O . THR A 1 185 ? -29.968 14.335 13.720 1.00 57.59 185 THR A O 1
ATOM 1478 N N . GLN A 1 186 ? -29.478 16.463 14.142 1.00 49.00 186 GLN A N 1
ATOM 1479 C CA . GLN A 1 186 ? -28.936 16.711 12.787 1.00 49.00 186 GLN A CA 1
ATOM 1480 C C . GLN A 1 186 ? -27.580 16.035 12.518 1.00 49.00 186 GLN A C 1
ATOM 1482 O O . GLN A 1 186 ? -27.318 15.542 11.422 1.00 49.00 186 GLN A O 1
ATOM 1487 N N . ILE A 1 187 ? -26.708 15.972 13.527 1.00 61.38 187 ILE A N 1
ATOM 1488 C CA . ILE A 1 187 ? -25.433 15.241 13.435 1.00 61.38 187 ILE A CA 1
ATOM 1489 C C . ILE A 1 187 ? -25.693 13.731 13.510 1.00 61.38 187 ILE A C 1
ATOM 1491 O O . ILE A 1 187 ? -25.018 12.961 12.823 1.00 61.38 187 ILE A O 1
ATOM 1495 N N . ALA A 1 188 ? -26.711 13.306 14.273 1.00 57.66 188 ALA A N 1
ATOM 1496 C CA . ALA A 1 188 ? -27.181 11.933 14.205 1.00 57.66 188 ALA A CA 1
ATOM 1497 C C . ALA A 1 188 ? -27.677 11.591 12.805 1.00 57.66 188 ALA A C 1
ATOM 1499 O O . ALA A 1 188 ? -27.315 10.529 12.357 1.00 57.66 188 ALA A O 1
ATOM 1500 N N . GLU A 1 189 ? -28.394 12.433 12.063 1.00 66.50 189 GLU A N 1
ATOM 1501 C CA . GLU A 1 189 ? -28.904 12.049 10.733 1.00 66.50 189 GLU A CA 1
ATOM 1502 C C . GLU A 1 189 ? -27.805 11.667 9.725 1.00 66.50 189 GLU A C 1
ATOM 1504 O O . GLU A 1 189 ? -27.869 10.590 9.135 1.00 66.50 189 GLU A O 1
ATOM 1509 N N . HIS A 1 190 ? -26.750 12.470 9.554 1.00 60.84 190 HIS A N 1
ATOM 1510 C CA . HIS A 1 190 ? -25.666 12.131 8.615 1.00 60.84 190 HIS A CA 1
ATOM 1511 C C . HIS A 1 190 ? -24.801 10.955 9.092 1.00 60.84 190 HIS A C 1
ATOM 1513 O O . HIS A 1 190 ? -24.410 10.105 8.284 1.00 60.84 190 HIS A O 1
ATOM 1519 N N . ILE A 1 191 ? -24.533 10.874 10.400 1.00 66.88 191 ILE A N 1
ATOM 1520 C CA . ILE A 1 191 ? -23.833 9.730 10.990 1.00 66.88 191 ILE A CA 1
ATOM 1521 C C . ILE A 1 191 ? -24.706 8.485 10.882 1.00 66.88 191 ILE A C 1
ATOM 1523 O O . ILE A 1 191 ? -24.192 7.445 10.510 1.00 66.88 191 ILE A O 1
ATOM 1527 N N . VAL A 1 192 ? -26.013 8.585 11.113 1.00 66.88 192 VAL A N 1
ATOM 1528 C CA . VAL A 1 192 ? -26.996 7.508 10.992 1.00 66.88 192 VAL A CA 1
ATOM 1529 C C . VAL A 1 192 ? -27.123 7.085 9.544 1.00 66.88 192 VAL A C 1
ATOM 1531 O O . VAL A 1 192 ? -27.160 5.898 9.335 1.00 66.88 192 VAL A O 1
ATOM 1534 N N . MET A 1 193 ? -27.085 7.942 8.525 1.00 71.06 193 MET A N 1
ATOM 1535 C CA . MET A 1 193 ? -27.179 7.471 7.132 1.00 71.06 193 MET A CA 1
ATOM 1536 C C . MET A 1 193 ? -25.919 6.722 6.665 1.00 71.06 193 MET A C 1
ATOM 1538 O O . MET A 1 193 ? -26.023 5.626 6.112 1.00 71.06 193 MET A O 1
ATOM 1542 N N . SER A 1 194 ? -24.722 7.250 6.943 1.00 66.81 194 SER A N 1
ATOM 1543 C CA . SER A 1 194 ? -23.458 6.577 6.588 1.00 66.81 194 SER A CA 1
ATOM 1544 C C . SER A 1 194 ? -23.203 5.339 7.464 1.00 66.81 194 SER A C 1
ATOM 1546 O O . SER A 1 194 ? -22.781 4.282 6.986 1.00 66.81 194 SER A O 1
ATOM 1548 N N . SER A 1 195 ? -23.559 5.432 8.750 1.00 65.38 195 SER A N 1
ATOM 1549 C CA . SER A 1 195 ? -23.585 4.307 9.680 1.00 65.38 195 SER A CA 1
ATOM 1550 C C . SER A 1 195 ? -24.661 3.305 9.299 1.00 65.38 195 SER A C 1
ATOM 1552 O O . SER A 1 195 ? -24.380 2.135 9.371 1.00 65.38 195 SER A O 1
ATOM 1554 N N . VAL A 1 196 ? -25.851 3.661 8.823 1.00 72.50 196 VAL A N 1
ATOM 1555 C CA . VAL A 1 196 ? -26.915 2.702 8.464 1.00 72.50 196 VAL A CA 1
ATOM 1556 C C . VAL A 1 196 ? -26.543 1.918 7.217 1.00 72.50 196 VAL A C 1
ATOM 1558 O O . VAL A 1 196 ? -26.898 0.753 7.130 1.00 72.50 196 VAL A O 1
ATOM 1561 N N . ILE A 1 197 ? -25.778 2.471 6.279 1.00 75.56 197 ILE A N 1
ATOM 1562 C CA . ILE A 1 197 ? -25.309 1.704 5.114 1.00 75.56 197 ILE A CA 1
ATOM 1563 C C . ILE A 1 197 ? -24.226 0.697 5.535 1.00 75.56 197 ILE A C 1
ATOM 1565 O O . ILE A 1 197 ? -24.353 -0.496 5.271 1.00 75.56 197 ILE A O 1
ATOM 1569 N N . SER A 1 198 ? -23.212 1.140 6.280 1.00 68.25 198 SER A N 1
ATOM 1570 C CA . SER A 1 198 ? -22.154 0.259 6.804 1.00 68.25 198 SER A CA 1
ATOM 1571 C C . SER A 1 198 ? -22.691 -0.755 7.831 1.00 68.25 198 SER A C 1
ATOM 1573 O O . SER A 1 198 ? -22.463 -1.963 7.746 1.00 68.25 198 SER A O 1
ATOM 1575 N N . THR A 1 199 ? -23.507 -0.271 8.762 1.00 63.31 199 THR A N 1
ATOM 1576 C CA . THR A 1 199 ? -24.182 -1.039 9.804 1.00 63.31 199 THR A CA 1
ATOM 1577 C C . THR A 1 199 ? -25.286 -1.885 9.215 1.00 63.31 199 THR A C 1
ATOM 1579 O O . THR A 1 199 ? -25.485 -2.923 9.775 1.00 63.31 199 THR A O 1
ATOM 1582 N N . SER A 1 200 ? -25.978 -1.599 8.111 1.00 63.59 200 SER A N 1
ATOM 1583 C CA . SER A 1 200 ? -26.953 -2.562 7.545 1.00 63.59 200 SER A CA 1
ATOM 1584 C C . SER A 1 200 ? -26.258 -3.802 6.984 1.00 63.59 200 SER A C 1
ATOM 1586 O O . SER A 1 200 ? -26.732 -4.918 7.200 1.00 63.59 200 SER A O 1
ATOM 1588 N N . MET A 1 201 ? -25.087 -3.626 6.367 1.00 57.75 201 MET A N 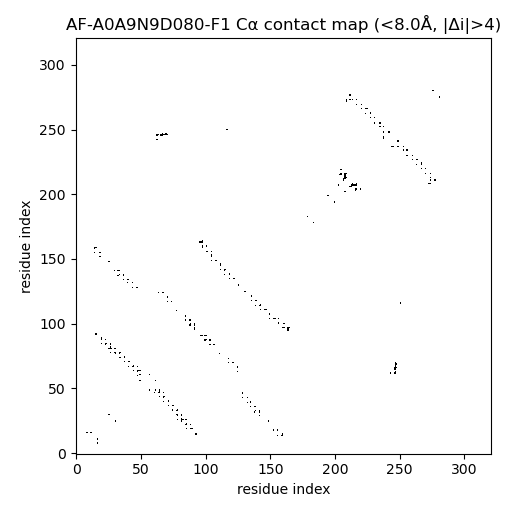1
ATOM 1589 C CA . MET A 1 201 ? -24.258 -4.726 5.877 1.00 57.75 201 MET A CA 1
ATOM 1590 C C . MET A 1 201 ? -23.639 -5.526 7.040 1.00 57.75 201 MET A C 1
ATOM 1592 O O . MET A 1 201 ? -23.695 -6.757 7.046 1.00 57.75 201 MET A O 1
ATOM 1596 N N . LEU A 1 202 ? -23.150 -4.843 8.085 1.00 60.84 202 LEU A N 1
ATOM 1597 C CA . LEU A 1 202 ? -22.674 -5.488 9.316 1.00 60.84 202 LEU A CA 1
ATOM 1598 C C . LEU A 1 202 ? -23.803 -6.023 10.209 1.00 60.84 202 LEU A C 1
ATOM 1600 O O . LEU A 1 202 ? -23.590 -7.002 10.900 1.00 60.84 202 LEU A O 1
ATOM 1604 N N . MET A 1 203 ? -24.990 -5.421 10.207 1.00 60.47 203 MET A N 1
ATOM 1605 C CA . MET A 1 203 ? -26.186 -5.783 10.979 1.00 60.47 203 MET A CA 1
ATOM 1606 C C . MET A 1 203 ? -26.862 -6.970 10.319 1.00 60.47 203 MET A C 1
ATOM 1608 O O . MET A 1 203 ? -27.401 -7.793 11.031 1.00 60.47 203 MET A O 1
ATOM 1612 N N . ALA A 1 204 ? -26.783 -7.161 9.003 1.00 60.38 204 ALA A N 1
ATOM 1613 C CA . ALA A 1 204 ? -27.155 -8.437 8.397 1.00 60.38 204 ALA A CA 1
ATOM 1614 C C . ALA A 1 204 ? -26.258 -9.571 8.934 1.00 60.38 204 ALA A C 1
ATOM 1616 O O . ALA A 1 204 ? -26.763 -10.561 9.463 1.00 60.38 204 ALA A O 1
ATOM 1617 N N . ALA A 1 205 ? -24.934 -9.390 8.925 1.00 62.47 205 ALA A N 1
ATOM 1618 C CA . ALA A 1 205 ? -24.003 -10.364 9.503 1.00 62.47 205 ALA A CA 1
ATOM 1619 C C . ALA A 1 205 ? -24.210 -10.541 11.026 1.00 62.47 205 ALA A C 1
ATOM 1621 O O . ALA A 1 205 ? -24.329 -11.657 11.530 1.00 62.47 205 ALA A O 1
ATOM 1622 N N . PHE A 1 206 ? -24.352 -9.440 11.762 1.00 62.94 206 PHE A N 1
ATOM 1623 C CA . PHE A 1 206 ? -24.500 -9.400 13.214 1.00 62.94 206 PHE A CA 1
ATOM 1624 C C . PHE A 1 206 ? -25.883 -9.848 13.683 1.00 62.94 206 PHE A C 1
ATOM 1626 O O . PHE A 1 206 ? -25.978 -10.450 14.739 1.00 62.94 206 PHE A O 1
ATOM 1633 N N . LEU A 1 207 ? -26.963 -9.634 12.928 1.00 62.47 207 LEU A N 1
ATOM 1634 C CA . LEU A 1 207 ? -28.283 -10.213 13.209 1.00 62.47 207 LEU A CA 1
ATOM 1635 C C . LEU A 1 207 ? -28.284 -11.707 12.920 1.00 62.47 207 LEU A C 1
ATOM 1637 O O . LEU A 1 207 ? -28.963 -12.440 13.634 1.00 62.47 207 LEU A O 1
ATOM 1641 N N . GLY A 1 208 ? -27.513 -12.165 11.931 1.00 60.22 208 GLY A N 1
ATOM 1642 C CA . GLY A 1 208 ? -27.243 -13.587 11.727 1.00 60.22 208 GLY A CA 1
ATOM 1643 C C . GLY A 1 208 ? -26.613 -14.200 12.971 1.00 60.22 208 GLY A C 1
ATOM 1644 O O . GLY A 1 208 ? -27.088 -15.222 13.464 1.00 60.22 208 GLY A O 1
ATOM 1645 N N . VAL A 1 209 ? -25.634 -13.498 13.548 1.00 66.38 209 VAL A N 1
ATOM 1646 C CA . VAL A 1 209 ? -24.955 -13.916 14.778 1.00 66.38 209 VAL A CA 1
ATOM 1647 C C . VAL A 1 209 ? -25.837 -13.788 16.028 1.00 66.38 209 VAL A C 1
ATOM 1649 O O . VAL A 1 209 ? -25.986 -14.739 16.788 1.00 66.38 209 VAL A O 1
ATOM 1652 N N . LYS A 1 210 ? -26.486 -12.638 16.229 1.00 60.22 210 LYS A N 1
ATOM 1653 C CA . LYS A 1 210 ? -27.264 -12.273 17.425 1.00 60.22 210 LYS A CA 1
ATOM 1654 C C . LYS A 1 210 ? -28.606 -12.991 17.512 1.00 60.22 210 LYS A C 1
ATOM 1656 O O . LYS A 1 210 ? -29.038 -13.345 18.607 1.00 60.22 210 LYS A O 1
ATOM 1661 N N . LYS A 1 211 ? -29.294 -13.206 16.385 1.00 64.56 211 LYS A N 1
ATOM 1662 C CA . LYS A 1 211 ? -30.523 -14.018 16.367 1.00 64.56 211 LYS A CA 1
ATOM 1663 C C . LYS A 1 211 ? -30.217 -15.518 16.380 1.00 64.56 211 LYS A C 1
ATOM 1665 O O . LYS A 1 211 ? -31.160 -16.298 16.306 1.00 64.56 211 LYS A O 1
ATOM 1670 N N . GLU A 1 212 ? -28.936 -15.907 16.447 1.00 70.50 212 GLU A N 1
ATOM 1671 C CA . GLU A 1 212 ? -28.467 -17.272 16.182 1.00 70.50 212 GLU A CA 1
ATOM 1672 C C . GLU A 1 212 ? -29.117 -17.841 14.905 1.00 70.50 212 GLU A C 1
ATOM 1674 O O . GLU A 1 212 ? -29.448 -19.027 14.811 1.00 70.50 212 GLU A O 1
ATOM 1679 N N . ASN A 1 213 ? -29.357 -16.971 13.913 1.00 74.19 213 ASN A N 1
ATOM 1680 C CA . ASN A 1 213 ? -30.031 -17.350 12.685 1.00 74.19 213 ASN A CA 1
ATOM 1681 C C . ASN A 1 213 ? -29.019 -18.040 11.777 1.00 74.19 213 ASN A C 1
ATOM 1683 O O . ASN A 1 213 ? -28.352 -17.419 10.945 1.00 74.19 213 ASN A O 1
ATOM 1687 N N . LYS A 1 214 ? -28.947 -19.360 11.950 1.00 78.06 214 LYS A N 1
ATOM 1688 C CA . LYS A 1 214 ? -28.061 -20.249 11.201 1.00 78.06 214 LYS A CA 1
ATOM 1689 C C . LYS A 1 214 ? -28.165 -20.028 9.691 1.00 78.06 214 LYS A C 1
ATOM 1691 O O . LYS A 1 214 ? -27.141 -20.077 9.030 1.00 78.06 214 LYS A O 1
ATOM 1696 N N . ALA A 1 215 ? -29.349 -19.725 9.148 1.00 79.00 215 ALA A N 1
ATOM 1697 C CA . ALA A 1 215 ? -29.536 -19.530 7.708 1.00 79.00 215 ALA A CA 1
ATOM 1698 C C . ALA A 1 215 ? -28.747 -18.329 7.166 1.00 79.00 215 ALA A C 1
ATOM 1700 O O . ALA A 1 215 ? -28.072 -18.439 6.146 1.00 79.00 215 ALA A O 1
ATOM 1701 N N . LEU A 1 216 ? -28.779 -17.199 7.876 1.00 76.00 216 LEU A N 1
ATOM 1702 C CA . LEU A 1 216 ? -28.058 -15.991 7.469 1.00 76.00 216 LEU A CA 1
ATOM 1703 C C . LEU A 1 216 ? -26.541 -16.169 7.619 1.00 76.00 216 LEU A C 1
ATOM 1705 O O . LEU A 1 216 ? -25.768 -15.680 6.799 1.00 76.00 216 LEU A O 1
ATOM 1709 N N . MET A 1 217 ? -26.124 -16.944 8.622 1.00 80.25 217 MET A N 1
ATOM 1710 C CA . MET A 1 217 ? -24.723 -17.298 8.820 1.00 80.25 217 MET A CA 1
ATOM 1711 C C . MET A 1 217 ? -24.202 -18.284 7.766 1.00 80.25 217 MET A C 1
ATOM 1713 O O . MET A 1 217 ? -23.086 -18.128 7.278 1.00 80.25 217 MET A O 1
ATOM 1717 N N . TYR A 1 218 ? -25.014 -19.271 7.372 1.00 83.38 218 TYR A N 1
ATOM 1718 C CA . TYR A 1 218 ? -24.692 -20.173 6.267 1.00 83.38 218 TYR A CA 1
ATOM 1719 C C . TYR A 1 218 ? -24.603 -19.416 4.941 1.00 83.38 218 TYR A C 1
ATOM 1721 O O . TYR A 1 218 ? -23.678 -19.667 4.179 1.00 83.38 218 TYR A O 1
ATOM 1729 N N . LEU A 1 219 ? -25.498 -18.456 4.688 1.00 84.56 219 LEU A N 1
ATOM 1730 C CA . LEU A 1 219 ? -25.445 -17.612 3.492 1.00 84.56 219 LEU A CA 1
ATOM 1731 C C . LEU A 1 219 ? -24.140 -16.803 3.426 1.00 84.56 219 LEU A C 1
ATOM 1733 O O . LEU A 1 219 ? -23.481 -16.794 2.388 1.00 84.56 219 LEU A O 1
ATOM 1737 N N . PHE A 1 220 ? -23.729 -16.184 4.537 1.00 82.12 220 PHE A N 1
ATOM 1738 C CA . PHE A 1 220 ? -22.443 -15.486 4.629 1.00 82.12 220 PHE A CA 1
ATOM 1739 C C . PHE A 1 220 ? -21.254 -16.430 4.387 1.00 82.12 220 PHE A C 1
ATOM 1741 O O . PHE A 1 220 ? -20.386 -16.131 3.569 1.00 82.12 220 PHE A O 1
ATOM 1748 N N . MET A 1 221 ? -21.245 -17.602 5.032 1.00 83.56 221 MET A N 1
ATOM 1749 C CA . MET A 1 221 ? -20.189 -18.604 4.850 1.00 83.56 221 MET A CA 1
ATOM 1750 C C . MET A 1 221 ? -20.096 -19.098 3.403 1.00 83.56 221 MET A C 1
ATOM 1752 O O . MET A 1 221 ? -18.993 -19.213 2.879 1.00 83.56 221 MET A O 1
ATOM 1756 N N . VAL A 1 222 ? -21.227 -19.348 2.736 1.00 88.75 222 VAL A N 1
ATOM 1757 C CA . VAL A 1 222 ? -21.252 -19.739 1.317 1.00 88.75 222 VAL A CA 1
ATOM 1758 C C . VAL A 1 222 ? -20.672 -18.632 0.435 1.00 88.75 222 VAL A C 1
ATOM 1760 O O . VAL A 1 222 ? -19.896 -18.933 -0.468 1.00 88.75 222 VAL A O 1
ATOM 1763 N N . GLY A 1 223 ? -20.974 -17.361 0.716 1.00 82.81 223 GLY A N 1
ATOM 1764 C CA . GLY A 1 223 ? -20.375 -16.225 0.008 1.00 82.81 223 GLY A CA 1
ATOM 1765 C C . GLY A 1 223 ? -18.857 -16.133 0.199 1.00 82.81 223 GLY A C 1
ATOM 1766 O O . GLY A 1 223 ? -18.118 -15.973 -0.776 1.00 82.81 223 GLY A O 1
ATOM 1767 N N . CYS A 1 224 ? -18.374 -16.300 1.434 1.00 83.56 224 CYS A N 1
ATOM 1768 C CA . CYS A 1 224 ? -16.940 -16.346 1.728 1.00 83.56 224 CYS A CA 1
ATOM 1769 C C . CYS A 1 224 ? -16.252 -17.515 1.013 1.00 83.56 224 CYS A C 1
ATOM 1771 O O . CYS A 1 224 ? -15.253 -17.301 0.334 1.00 83.56 224 CYS A O 1
ATOM 1773 N N . VAL A 1 225 ? -16.813 -18.726 1.080 1.00 90.06 225 VAL A N 1
ATOM 1774 C CA . VAL A 1 225 ? -16.277 -19.894 0.361 1.00 90.06 225 VAL A CA 1
ATOM 1775 C C . VAL A 1 225 ? -16.290 -19.665 -1.152 1.00 90.06 225 VAL A C 1
ATOM 1777 O O . VAL A 1 225 ? -15.309 -19.974 -1.815 1.00 90.06 225 VAL A O 1
ATOM 1780 N N . GLY A 1 226 ? -17.349 -19.079 -1.716 1.00 87.94 226 GLY A N 1
ATOM 1781 C CA . GLY A 1 226 ? -17.406 -18.745 -3.143 1.00 87.94 226 GLY A CA 1
ATOM 1782 C C . GLY A 1 226 ? -16.315 -17.757 -3.570 1.00 87.94 226 GLY A C 1
ATOM 1783 O O . GLY A 1 226 ? -15.727 -17.905 -4.640 1.00 87.94 226 GLY A O 1
ATOM 1784 N N . THR A 1 227 ? -15.998 -16.791 -2.706 1.00 83.75 227 THR A N 1
ATOM 1785 C CA . THR A 1 227 ? -14.923 -15.813 -2.936 1.00 83.75 227 THR A CA 1
ATOM 1786 C C . THR A 1 227 ? -13.547 -16.485 -2.885 1.00 83.75 227 THR A C 1
ATOM 1788 O O . THR A 1 227 ? -12.728 -16.282 -3.779 1.00 83.75 227 THR A O 1
ATOM 1791 N N . GLU A 1 228 ? -13.321 -17.362 -1.905 1.00 89.75 228 GLU A N 1
ATOM 1792 C CA . GLU A 1 228 ? -12.105 -18.181 -1.795 1.00 89.75 228 GLU A CA 1
ATOM 1793 C C . GLU A 1 228 ? -11.920 -19.123 -2.996 1.00 89.75 228 GLU A C 1
ATOM 1795 O O . GLU A 1 228 ? -10.819 -19.255 -3.535 1.00 89.75 228 GLU A O 1
ATOM 1800 N N . VAL A 1 229 ? -13.002 -19.737 -3.485 1.00 93.44 229 VAL A N 1
ATOM 1801 C CA . VAL A 1 229 ? -12.976 -20.580 -4.691 1.00 93.44 229 VAL A CA 1
ATOM 1802 C C . VAL A 1 229 ? -12.614 -19.753 -5.924 1.00 93.44 229 VAL A C 1
ATOM 1804 O O . VAL A 1 229 ? -11.782 -20.186 -6.719 1.00 93.44 229 VAL A O 1
ATOM 1807 N N . TYR A 1 230 ? -13.168 -18.547 -6.078 1.00 88.69 230 TYR A N 1
ATOM 1808 C CA . TYR A 1 230 ? -12.803 -17.653 -7.179 1.00 88.69 230 TYR A CA 1
ATOM 1809 C C . TYR A 1 230 ? -11.319 -17.265 -7.141 1.00 88.69 230 TYR A C 1
ATOM 1811 O O . TYR A 1 230 ? -10.642 -17.324 -8.171 1.00 88.69 230 TYR A O 1
ATOM 1819 N N . PHE A 1 231 ? -10.787 -16.919 -5.965 1.00 89.00 231 PHE A N 1
ATOM 1820 C CA . PHE A 1 231 ? -9.361 -16.631 -5.809 1.00 89.00 231 PHE A CA 1
ATOM 1821 C C . PHE A 1 231 ? -8.482 -17.850 -6.082 1.00 89.00 231 PHE A C 1
ATOM 1823 O O . PHE A 1 231 ? -7.455 -17.709 -6.740 1.00 89.00 231 PHE A O 1
ATOM 1830 N N . THR A 1 232 ? -8.920 -19.046 -5.687 1.00 89.62 232 THR A N 1
ATOM 1831 C CA . THR A 1 232 ? -8.231 -20.302 -6.010 1.00 89.62 232 THR A CA 1
ATOM 1832 C C . THR A 1 232 ? -8.193 -20.540 -7.520 1.00 89.62 232 THR A C 1
ATOM 1834 O O . 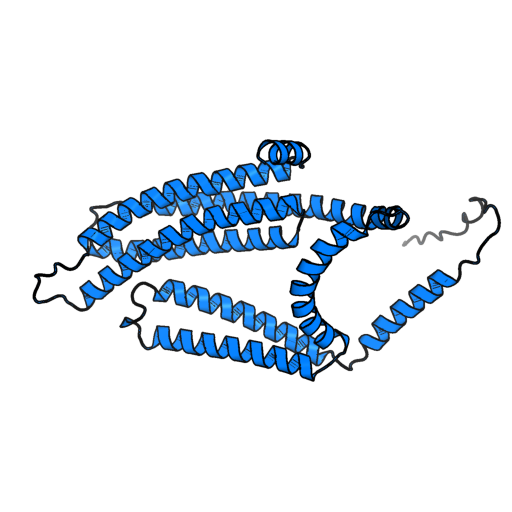THR A 1 232 ? -7.132 -20.832 -8.066 1.00 89.62 232 THR A O 1
ATOM 1837 N N . ILE A 1 233 ? -9.314 -20.341 -8.225 1.00 89.50 233 ILE A N 1
ATOM 1838 C CA . ILE A 1 233 ? -9.366 -20.418 -9.695 1.00 89.50 233 ILE A CA 1
ATOM 1839 C C . ILE A 1 233 ? -8.416 -19.386 -10.310 1.00 89.50 233 ILE A C 1
ATOM 1841 O O . ILE A 1 233 ? -7.654 -19.724 -11.209 1.00 89.50 233 ILE A O 1
ATOM 1845 N N . LYS A 1 234 ? -8.390 -18.148 -9.801 1.00 83.81 234 LYS A N 1
ATOM 1846 C CA . LYS A 1 234 ? -7.464 -17.117 -10.292 1.00 83.81 234 LYS A CA 1
ATOM 1847 C C . LYS A 1 234 ? -6.001 -17.457 -10.040 1.00 83.81 234 LYS A C 1
ATOM 1849 O O . LYS A 1 234 ? -5.174 -17.196 -10.906 1.00 83.81 234 LYS A O 1
ATOM 1854 N N . LEU A 1 235 ? -5.676 -18.061 -8.902 1.00 87.06 235 LEU A N 1
ATOM 1855 C CA . LEU A 1 235 ? -4.323 -18.517 -8.594 1.00 87.06 235 LEU A CA 1
ATOM 1856 C C . LEU A 1 235 ? -3.898 -19.661 -9.530 1.00 87.06 235 LEU A C 1
ATOM 1858 O O . LEU A 1 235 ? -2.783 -19.648 -10.050 1.00 87.06 235 LEU A O 1
ATOM 1862 N N . VAL A 1 236 ? -4.805 -20.600 -9.820 1.00 88.19 236 VAL A N 1
ATOM 1863 C CA . VAL A 1 236 ? -4.582 -21.677 -10.798 1.00 88.19 236 VAL A CA 1
ATOM 1864 C C . VAL A 1 236 ? -4.445 -21.123 -12.218 1.00 88.19 236 VAL A C 1
ATOM 1866 O O . VAL A 1 236 ? -3.535 -21.543 -12.929 1.00 88.19 236 VAL A O 1
ATOM 1869 N N . ASP A 1 237 ? -5.267 -20.150 -12.623 1.00 82.81 237 ASP A N 1
ATOM 1870 C CA . ASP A 1 237 ? -5.152 -19.461 -13.918 1.00 82.81 237 ASP A CA 1
ATOM 1871 C C . ASP A 1 237 ? -3.766 -18.812 -14.067 1.00 82.81 237 ASP A C 1
ATOM 1873 O O . ASP A 1 237 ? -3.094 -18.991 -15.085 1.00 82.81 237 ASP A O 1
ATOM 1877 N N . ILE A 1 238 ? -3.315 -18.098 -13.029 1.00 83.94 238 ILE A N 1
ATOM 1878 C CA . ILE A 1 238 ? -2.001 -17.442 -12.976 1.00 83.94 238 ILE A CA 1
ATOM 1879 C C . ILE A 1 238 ? -0.856 -18.469 -13.068 1.00 83.94 238 ILE A C 1
ATOM 1881 O O . ILE A 1 238 ? 0.158 -18.205 -13.718 1.00 83.94 238 ILE A O 1
ATOM 1885 N N . SER A 1 239 ? -1.016 -19.646 -12.453 1.00 80.31 239 SER A N 1
ATOM 1886 C CA . SER A 1 239 ? -0.023 -20.727 -12.493 1.00 80.31 239 SER A CA 1
ATOM 1887 C C . SER A 1 239 ? -0.025 -21.510 -13.811 1.00 80.31 239 SER A C 1
ATOM 1889 O O . SER A 1 239 ? 1.028 -21.974 -14.242 1.00 80.31 239 SER A O 1
ATOM 1891 N N . THR A 1 240 ? -1.187 -21.687 -14.444 1.00 82.62 240 THR A N 1
ATOM 1892 C CA . THR A 1 240 ? -1.360 -22.548 -15.631 1.00 82.62 240 THR A CA 1
ATOM 1893 C C . THR A 1 240 ? -1.057 -21.798 -16.924 1.00 82.62 240 THR A C 1
ATOM 1895 O O . THR A 1 240 ? -0.567 -22.387 -17.884 1.00 82.62 240 THR A O 1
ATOM 1898 N N . GLN A 1 241 ? -1.316 -20.487 -16.959 1.00 76.81 241 GLN A N 1
ATOM 1899 C CA . GLN A 1 241 ? -1.055 -19.624 -18.112 1.00 76.81 241 GLN A CA 1
ATOM 1900 C C . GLN A 1 241 ? -0.014 -18.548 -17.767 1.00 76.81 241 GLN A C 1
ATOM 1902 O O . GLN A 1 241 ? -0.347 -17.358 -17.751 1.00 76.81 241 GLN A O 1
ATOM 1907 N N . PRO A 1 242 ? 1.260 -18.922 -17.523 1.00 62.69 242 PRO A N 1
ATOM 1908 C CA . PRO A 1 242 ? 2.295 -17.955 -17.154 1.00 62.69 242 PRO A CA 1
ATOM 1909 C C . PRO A 1 242 ? 2.461 -16.862 -18.219 1.00 62.69 242 PRO A C 1
ATOM 1911 O O . PRO A 1 242 ? 2.631 -15.698 -17.874 1.00 62.69 242 PRO A O 1
ATOM 1914 N N . GLN A 1 243 ? 2.274 -17.218 -19.495 1.00 66.56 243 GLN A N 1
ATOM 1915 C CA . GLN A 1 243 ? 2.370 -16.314 -20.645 1.00 66.56 243 GLN A CA 1
ATOM 1916 C C . GLN A 1 243 ? 1.353 -15.160 -20.623 1.00 66.56 243 GLN A C 1
ATOM 1918 O O . GLN A 1 243 ? 1.618 -14.086 -21.152 1.00 66.56 243 GLN A O 1
ATOM 1923 N N . LYS A 1 244 ? 0.183 -15.344 -19.995 1.00 69.00 244 LYS A N 1
ATOM 1924 C CA . LYS A 1 244 ? -0.866 -14.311 -19.934 1.00 69.00 244 LYS A CA 1
ATOM 1925 C C . LYS A 1 244 ? -0.635 -13.294 -18.812 1.00 69.00 244 LYS A C 1
ATOM 1927 O O . LYS A 1 244 ? -1.083 -12.156 -18.918 1.00 69.00 244 LYS A O 1
ATOM 1932 N N . TYR A 1 245 ? 0.043 -13.708 -17.743 1.00 64.44 245 TYR A N 1
ATOM 1933 C CA . TYR A 1 245 ? 0.315 -12.899 -16.547 1.00 64.44 245 TYR A CA 1
ATOM 1934 C C . TYR A 1 245 ? 1.798 -12.541 -16.414 1.00 64.44 245 TYR A C 1
ATOM 1936 O O . TYR A 1 245 ? 2.288 -12.246 -15.318 1.00 64.44 245 TYR A O 1
ATOM 1944 N N . LEU A 1 246 ? 2.501 -12.570 -17.542 1.00 62.41 246 LEU A N 1
ATOM 1945 C CA . LEU A 1 246 ? 3.901 -12.213 -17.691 1.00 62.41 246 LEU A CA 1
ATOM 1946 C C . LEU A 1 246 ? 4.147 -10.829 -17.073 1.00 62.41 246 LEU A C 1
ATOM 1948 O O . LEU A 1 246 ? 3.419 -9.873 -17.342 1.00 62.41 246 LEU A O 1
ATOM 1952 N N . GLY A 1 247 ? 5.097 -10.751 -16.149 1.00 62.84 247 GLY A N 1
ATOM 1953 C CA . GLY A 1 247 ? 5.449 -9.526 -15.427 1.00 62.84 247 GLY A CA 1
ATOM 1954 C C . GLY A 1 247 ? 4.605 -9.194 -14.216 1.00 62.84 247 GLY A C 1
ATOM 1955 O O . GLY A 1 247 ? 5.051 -8.471 -13.330 1.00 62.84 247 GLY A O 1
ATOM 1956 N N . THR A 1 248 ? 3.403 -9.754 -14.131 1.00 69.38 248 THR A N 1
ATOM 1957 C CA . THR A 1 248 ? 2.467 -9.465 -13.042 1.00 69.38 248 THR A CA 1
ATOM 1958 C C . THR A 1 248 ? 2.248 -10.636 -12.093 1.00 69.38 248 THR A C 1
ATOM 1960 O O . THR A 1 248 ? 1.784 -10.454 -10.968 1.00 69.38 248 THR A O 1
ATOM 1963 N N . ARG A 1 249 ? 2.680 -11.837 -12.487 1.00 75.00 249 ARG A N 1
ATOM 1964 C CA . ARG A 1 249 ? 2.505 -13.082 -11.735 1.00 75.00 249 ARG A CA 1
ATOM 1965 C C . ARG A 1 249 ? 2.914 -12.977 -10.269 1.00 75.00 249 ARG A C 1
ATOM 1967 O O . ARG A 1 249 ? 2.134 -13.370 -9.410 1.00 75.00 249 ARG A O 1
ATOM 1974 N N . ILE A 1 250 ? 4.109 -12.474 -9.968 1.00 75.12 250 ILE A N 1
ATOM 1975 C CA . ILE A 1 250 ? 4.640 -12.474 -8.595 1.00 75.12 250 ILE A CA 1
ATOM 1976 C C . ILE A 1 250 ? 3.779 -11.589 -7.678 1.00 75.12 250 ILE A C 1
ATOM 1978 O O . ILE A 1 250 ? 3.341 -12.053 -6.626 1.00 75.12 250 ILE A O 1
ATOM 1982 N N . PHE A 1 251 ? 3.461 -10.360 -8.096 1.00 77.06 251 PHE A N 1
ATOM 1983 C CA . PHE A 1 251 ? 2.612 -9.457 -7.311 1.00 77.06 251 PHE A CA 1
ATOM 1984 C C . PHE A 1 251 ? 1.165 -9.936 -7.221 1.00 77.06 251 PHE A C 1
ATOM 1986 O O . PHE A 1 251 ? 0.585 -9.932 -6.137 1.00 77.06 251 PHE A O 1
ATOM 1993 N N . ALA A 1 252 ? 0.588 -10.390 -8.335 1.00 71.81 252 ALA A N 1
ATOM 1994 C CA . ALA A 1 252 ? -0.775 -10.905 -8.347 1.00 71.81 252 ALA A CA 1
ATOM 1995 C C . ALA A 1 252 ? -0.917 -12.130 -7.434 1.00 71.81 252 ALA A C 1
ATOM 1997 O O . ALA A 1 252 ? -1.875 -12.217 -6.673 1.00 71.81 252 ALA A O 1
ATOM 1998 N N . THR A 1 253 ? 0.061 -13.039 -7.449 1.00 84.31 253 THR A N 1
ATOM 1999 C CA . THR A 1 253 ? 0.057 -14.220 -6.574 1.00 84.31 253 THR A CA 1
ATOM 2000 C C . THR A 1 253 ? 0.201 -13.812 -5.112 1.00 84.31 253 THR A C 1
ATOM 2002 O O . THR A 1 253 ? -0.559 -14.290 -4.279 1.00 84.31 253 THR A O 1
ATOM 2005 N N . PHE A 1 254 ? 1.114 -12.890 -4.787 1.00 82.94 254 PHE A N 1
ATOM 2006 C CA . PHE A 1 254 ? 1.275 -12.386 -3.421 1.00 82.94 254 PHE A CA 1
ATOM 2007 C C . PHE A 1 254 ? -0.020 -11.772 -2.871 1.00 82.94 254 PHE A C 1
ATOM 2009 O O . PHE A 1 254 ? -0.458 -12.127 -1.776 1.00 82.94 254 PHE A O 1
ATOM 2016 N N . PHE A 1 255 ? -0.665 -10.903 -3.653 1.00 81.44 255 PHE A N 1
ATOM 2017 C CA . PHE A 1 255 ? -1.926 -10.275 -3.272 1.00 81.44 255 PHE A CA 1
ATOM 2018 C C . PHE A 1 255 ? -3.037 -11.313 -3.060 1.00 81.44 255 PHE A C 1
ATOM 2020 O O . PHE A 1 255 ? -3.693 -11.312 -2.020 1.00 81.44 255 PHE A O 1
ATOM 2027 N N . VAL A 1 256 ? -3.202 -12.246 -4.005 1.00 84.56 256 VAL A N 1
ATOM 2028 C CA . VAL A 1 256 ? -4.209 -13.314 -3.907 1.00 84.56 256 VAL A CA 1
ATOM 2029 C C . VAL A 1 256 ? -3.949 -14.223 -2.698 1.00 84.56 256 VAL A C 1
ATOM 2031 O O . VAL A 1 256 ? -4.896 -14.571 -1.995 1.00 84.56 256 VAL A O 1
ATOM 2034 N N . CYS A 1 257 ? -2.690 -14.544 -2.386 1.00 87.88 257 CYS A N 1
ATOM 2035 C CA . CYS A 1 257 ? -2.327 -15.323 -1.199 1.00 87.88 257 CYS A CA 1
ATOM 2036 C C . CYS A 1 257 ? -2.694 -14.606 0.109 1.00 87.88 257 CYS A C 1
ATOM 2038 O O . CYS A 1 257 ? -3.237 -15.233 1.017 1.00 87.88 257 CYS A O 1
ATOM 2040 N N . ILE A 1 258 ? -2.439 -13.297 0.215 1.00 85.25 258 ILE A N 1
ATOM 2041 C CA . ILE A 1 258 ? -2.842 -12.509 1.391 1.00 85.25 258 ILE A CA 1
ATOM 2042 C C . ILE A 1 258 ? -4.363 -12.513 1.549 1.00 85.25 258 ILE A C 1
ATOM 2044 O O . ILE A 1 258 ? -4.863 -12.740 2.654 1.00 85.25 258 ILE A O 1
ATOM 2048 N N . CYS A 1 259 ? -5.100 -12.302 0.456 1.00 83.56 259 CYS A N 1
ATOM 2049 C CA . CYS A 1 259 ? -6.559 -12.341 0.468 1.00 83.56 259 CYS A CA 1
ATOM 2050 C C . CYS A 1 259 ? -7.094 -13.705 0.922 1.00 83.56 259 CYS A C 1
ATOM 2052 O O . CYS A 1 259 ? -7.965 -13.733 1.788 1.00 83.56 259 CYS A O 1
ATOM 2054 N N . MET A 1 260 ? -6.523 -14.809 0.427 1.00 89.06 260 MET A N 1
ATOM 2055 C CA . MET A 1 260 ? -6.875 -16.164 0.870 1.00 89.06 260 MET A CA 1
ATOM 2056 C C . MET A 1 260 ? -6.636 -16.374 2.370 1.00 89.06 260 MET A C 1
ATOM 2058 O O . MET A 1 260 ? -7.470 -16.950 3.065 1.00 89.06 260 MET A O 1
ATOM 2062 N N . ILE A 1 261 ? -5.502 -15.911 2.908 1.00 90.25 261 ILE A N 1
ATOM 2063 C CA . ILE A 1 261 ? -5.194 -16.070 4.340 1.00 90.25 261 ILE A CA 1
ATOM 2064 C C . ILE A 1 261 ? -6.207 -15.293 5.194 1.00 90.25 261 ILE A C 1
ATOM 2066 O O . ILE A 1 261 ? -6.758 -15.835 6.155 1.00 90.25 261 ILE A O 1
ATOM 2070 N N . LEU A 1 262 ? -6.481 -14.036 4.836 1.00 83.88 262 LEU A N 1
ATOM 2071 C CA . LEU A 1 262 ? -7.459 -13.192 5.530 1.00 83.88 262 LEU A CA 1
ATOM 2072 C C . LEU A 1 262 ? -8.875 -13.786 5.469 1.00 83.88 262 LEU A C 1
ATOM 2074 O O . LEU A 1 262 ? -9.591 -13.802 6.477 1.00 83.88 262 LEU A O 1
ATOM 2078 N N . GLY A 1 263 ? -9.280 -14.308 4.311 1.00 86.69 263 GLY A N 1
ATOM 2079 C CA . GLY A 1 263 ? -10.576 -14.954 4.143 1.00 86.69 263 GLY A CA 1
ATOM 2080 C C . GLY A 1 263 ? -10.681 -16.280 4.896 1.00 86.69 263 GLY A C 1
ATOM 2081 O O . GLY A 1 263 ? -11.695 -16.525 5.552 1.00 86.69 263 GLY A O 1
ATOM 2082 N N . ALA A 1 264 ? -9.615 -17.083 4.939 1.00 89.06 264 ALA A N 1
ATOM 2083 C CA . ALA A 1 264 ? -9.558 -18.304 5.740 1.00 89.06 264 ALA A CA 1
ATOM 2084 C C . ALA A 1 264 ? -9.722 -18.020 7.242 1.00 89.06 264 ALA A C 1
ATOM 2086 O O . ALA A 1 264 ? -10.526 -18.674 7.909 1.00 89.06 264 ALA A O 1
ATOM 2087 N N . VAL A 1 265 ? -9.028 -17.009 7.779 1.00 89.50 265 VAL A N 1
ATOM 2088 C CA . VAL A 1 265 ? -9.209 -16.577 9.178 1.00 89.50 265 VAL A CA 1
ATOM 2089 C C . VAL A 1 265 ? -10.658 -16.151 9.427 1.00 89.50 265 VAL A C 1
ATOM 2091 O O . VAL A 1 265 ? -11.262 -16.551 10.424 1.00 89.50 265 VAL A O 1
ATOM 2094 N N . THR A 1 266 ? -11.249 -15.404 8.494 1.00 88.31 266 THR A N 1
ATOM 2095 C CA . THR A 1 266 ? -12.650 -14.965 8.577 1.00 88.31 266 THR A CA 1
ATOM 2096 C C . THR A 1 266 ? -13.618 -16.152 8.596 1.00 88.31 266 THR A C 1
ATOM 2098 O O . THR A 1 266 ? -14.537 -16.181 9.416 1.00 88.31 266 THR A O 1
ATOM 2101 N N . LEU A 1 267 ? -13.387 -17.168 7.759 1.00 89.50 267 LEU A N 1
ATOM 2102 C CA . LEU A 1 267 ? -14.162 -18.410 7.736 1.00 89.50 267 LEU A CA 1
ATOM 2103 C C . LEU A 1 267 ? -14.044 -19.190 9.048 1.00 89.50 267 LEU A C 1
ATOM 2105 O O . LEU A 1 267 ? -15.054 -19.674 9.558 1.00 89.50 267 LEU A O 1
ATOM 2109 N N . VAL A 1 268 ? -12.843 -19.276 9.629 1.00 90.31 268 VAL A N 1
ATOM 2110 C CA . VAL A 1 268 ? -12.630 -19.931 10.929 1.00 90.31 268 VAL A CA 1
ATOM 2111 C C . VAL A 1 268 ? -13.415 -19.215 12.023 1.00 90.31 268 VAL A C 1
ATOM 2113 O O . VAL A 1 268 ? -14.149 -19.867 12.765 1.00 90.31 268 VAL A O 1
ATOM 2116 N N . ILE A 1 269 ? -13.323 -17.884 12.100 1.00 84.75 269 ILE A N 1
ATOM 2117 C CA . ILE A 1 269 ? -14.071 -17.091 13.085 1.00 84.75 269 ILE A CA 1
ATOM 2118 C C . ILE A 1 269 ? -15.579 -17.296 12.892 1.00 84.75 269 ILE A C 1
ATOM 2120 O O . ILE A 1 269 ? -16.283 -17.592 13.857 1.00 84.75 269 ILE A O 1
ATOM 2124 N N . SER A 1 270 ? -16.074 -17.242 11.651 1.00 83.25 270 SER A N 1
ATOM 2125 C CA . SER A 1 270 ? -17.490 -17.487 11.348 1.00 83.25 270 SER A CA 1
ATOM 2126 C C . SER A 1 270 ? -17.944 -18.898 11.750 1.00 83.25 270 SER A C 1
ATOM 2128 O O . SER A 1 270 ? -18.993 -19.068 12.375 1.00 83.25 270 SER A O 1
ATOM 2130 N N . ALA A 1 271 ? -17.136 -19.925 11.482 1.00 86.38 271 ALA A N 1
ATOM 2131 C CA . ALA A 1 271 ? -17.435 -21.299 11.876 1.00 86.38 271 ALA A CA 1
ATOM 2132 C C . ALA A 1 271 ? -17.431 -21.485 13.405 1.00 86.38 271 ALA A C 1
ATOM 2134 O O . ALA A 1 271 ? -18.295 -22.180 13.947 1.00 86.38 271 ALA A O 1
ATOM 2135 N N . LEU A 1 272 ? -16.495 -20.847 14.117 1.00 84.69 272 LEU A N 1
ATOM 2136 C CA . LEU A 1 272 ? -16.454 -20.848 15.582 1.00 84.69 272 LEU A CA 1
ATOM 2137 C C . LEU A 1 272 ? -17.698 -20.180 16.174 1.00 84.69 272 LEU A C 1
ATOM 2139 O O . LEU A 1 272 ? -18.300 -20.734 17.096 1.00 84.69 272 LEU A O 1
ATOM 2143 N N . CYS A 1 273 ? -18.138 -19.053 15.605 1.00 78.50 273 CYS A N 1
ATOM 2144 C CA . CYS A 1 273 ? -19.390 -18.415 15.999 1.00 78.50 273 CYS A CA 1
ATOM 2145 C C . CYS A 1 273 ? -20.577 -19.384 15.835 1.00 78.50 273 CYS A C 1
ATOM 2147 O O . CYS A 1 273 ? -21.384 -19.512 16.752 1.00 78.50 273 CYS A O 1
ATOM 2149 N N . LEU A 1 274 ? -20.646 -20.147 14.735 1.00 80.62 274 LEU A N 1
ATOM 2150 C CA . LEU A 1 274 ? -21.754 -21.076 14.467 1.00 80.62 274 LEU A CA 1
ATOM 2151 C C . LEU A 1 274 ? -21.768 -22.273 15.426 1.00 80.62 274 LEU A C 1
ATOM 2153 O O . LEU A 1 274 ? -22.832 -22.693 15.884 1.00 80.62 274 LEU A O 1
ATOM 2157 N N . ARG A 1 275 ? -20.590 -22.813 15.763 1.00 82.25 275 ARG A N 1
ATOM 2158 C CA . ARG A 1 275 ? -20.449 -23.932 16.715 1.00 82.25 275 ARG A CA 1
ATOM 2159 C C . ARG A 1 275 ? -20.834 -23.556 18.145 1.00 82.25 275 ARG A C 1
ATOM 2161 O O . ARG A 1 275 ? -21.115 -24.450 18.948 1.00 82.25 275 ARG A O 1
ATOM 2168 N N . ASN A 1 276 ? -20.839 -22.263 18.458 1.00 76.38 276 ASN A N 1
ATOM 2169 C CA . ASN A 1 276 ? -21.244 -21.745 19.758 1.00 76.38 276 ASN A CA 1
ATOM 2170 C C . ASN A 1 276 ? -22.746 -21.422 19.848 1.00 76.38 276 ASN A C 1
ATOM 2172 O O . ASN A 1 276 ? -23.239 -21.194 20.952 1.00 76.38 276 ASN A O 1
ATOM 2176 N N . PHE A 1 277 ? -23.501 -21.469 18.744 1.00 76.62 277 PHE A N 1
ATOM 2177 C CA . PHE A 1 277 ? -24.955 -21.265 18.778 1.00 76.62 277 PHE A CA 1
ATOM 2178 C C . PHE A 1 277 ? -25.671 -22.425 19.478 1.00 76.62 277 PHE A C 1
ATOM 2180 O O . PHE A 1 277 ? -25.313 -23.589 19.301 1.00 76.62 277 PHE A O 1
ATOM 2187 N N . ASN A 1 278 ? -26.739 -22.126 20.220 1.00 67.38 278 ASN A N 1
ATOM 2188 C CA . ASN A 1 278 ? -27.544 -23.049 21.037 1.00 67.38 278 ASN A CA 1
ATOM 2189 C C . ASN A 1 278 ? -26.840 -23.682 22.249 1.00 67.38 278 ASN A C 1
ATOM 2191 O O . ASN A 1 278 ? -27.442 -24.509 22.927 1.00 67.38 278 ASN A O 1
ATOM 2195 N N . LYS A 1 279 ? -25.606 -23.285 22.585 1.00 69.44 279 LYS A N 1
ATOM 2196 C CA . LYS A 1 279 ? -24.920 -23.751 23.809 1.00 69.44 279 LYS A CA 1
ATOM 2197 C C . LYS A 1 279 ? -25.263 -22.935 25.065 1.00 69.44 279 LYS A C 1
ATOM 2199 O O . LYS A 1 279 ? -24.548 -23.006 26.056 1.00 69.44 279 LYS A O 1
ATOM 2204 N N . GLY A 1 280 ? -26.338 -22.145 25.029 1.00 59.62 280 GLY A N 1
ATOM 2205 C CA . GLY A 1 280 ? -26.814 -21.372 26.184 1.00 59.62 280 GLY A CA 1
ATOM 2206 C C . GLY A 1 280 ? -26.107 -20.030 26.423 1.00 59.62 280 GLY A C 1
ATOM 2207 O O . GLY A 1 280 ? -26.447 -19.340 27.378 1.00 59.62 280 GLY A O 1
ATOM 2208 N N . LEU A 1 281 ? -25.190 -19.596 25.547 1.00 56.41 281 LEU A N 1
ATOM 2209 C CA . LEU A 1 281 ? -24.486 -18.309 25.690 1.00 56.41 281 LEU A CA 1
ATOM 2210 C C . LEU A 1 281 ? -25.454 -17.111 25.675 1.00 56.41 281 LEU A C 1
ATOM 2212 O O . LEU A 1 281 ? -25.301 -16.172 26.452 1.00 56.41 281 LEU A O 1
ATOM 2216 N N . LYS A 1 282 ? -26.510 -17.190 24.854 1.00 58.25 282 LYS A N 1
ATOM 2217 C CA . LYS A 1 282 ? -27.617 -16.226 24.848 1.00 58.25 282 LYS A CA 1
ATOM 2218 C C . LYS A 1 282 ? -28.346 -16.166 26.193 1.00 58.25 282 LYS A C 1
ATOM 2220 O O . LYS A 1 282 ? -28.689 -15.080 26.637 1.00 58.25 282 LYS A O 1
ATOM 2225 N N . TYR A 1 283 ? -28.561 -17.309 26.848 1.00 55.84 283 TYR A N 1
ATOM 2226 C CA . TYR A 1 283 ? -29.232 -17.363 28.150 1.00 55.84 283 TYR A CA 1
ATOM 2227 C C . TYR A 1 283 ? -28.402 -16.660 29.231 1.00 55.84 283 TYR A C 1
ATOM 2229 O O . TYR A 1 283 ? -28.958 -15.923 30.034 1.00 55.84 283 TYR A O 1
ATOM 2237 N N . HIS A 1 284 ? -27.074 -16.815 29.205 1.00 55.53 284 HIS A N 1
ATOM 2238 C CA . HIS A 1 284 ? -26.177 -16.174 30.172 1.00 55.53 284 HIS A CA 1
ATOM 2239 C C . HIS A 1 284 ? -26.040 -14.664 29.919 1.00 55.53 284 HIS A C 1
ATOM 2241 O O . HIS A 1 284 ? -26.231 -13.896 30.854 1.00 55.53 284 HIS A O 1
ATOM 2247 N N . LEU A 1 285 ? -25.841 -14.223 28.666 1.00 62.25 285 LEU A N 1
ATOM 2248 C CA . LEU A 1 285 ? -25.823 -12.789 28.328 1.00 62.25 285 LEU A CA 1
ATOM 2249 C C . LEU A 1 285 ? -27.156 -12.092 28.647 1.00 62.25 285 LEU A C 1
ATOM 2251 O O . LEU A 1 285 ? -27.168 -10.964 29.126 1.00 62.25 285 LEU A O 1
ATOM 2255 N N . SER A 1 286 ? -28.287 -12.744 28.360 1.00 59.38 286 SER A N 1
ATOM 2256 C CA . SER A 1 286 ? -29.606 -12.179 28.661 1.00 59.38 286 SER A CA 1
ATOM 2257 C C . SER A 1 286 ? -29.912 -12.166 30.158 1.00 59.38 286 SER A C 1
ATOM 2259 O O . SER A 1 286 ? -30.573 -11.242 30.618 1.00 59.38 286 SER A O 1
ATOM 2261 N N . ARG A 1 287 ? -29.426 -13.153 30.924 1.00 59.19 287 ARG A N 1
ATOM 2262 C CA . ARG A 1 287 ? -29.585 -13.181 32.383 1.00 59.19 287 ARG A CA 1
ATOM 2263 C C . ARG A 1 287 ? -28.734 -12.118 33.073 1.00 59.19 287 ARG A C 1
ATOM 2265 O O . ARG A 1 287 ? -29.239 -11.480 33.985 1.00 59.19 287 ARG A O 1
ATOM 2272 N N . ASP A 1 288 ? -27.499 -11.900 32.625 1.00 59.56 288 ASP A N 1
ATOM 2273 C CA . ASP A 1 288 ? -26.638 -10.852 33.186 1.00 59.56 288 ASP A CA 1
ATOM 2274 C C . ASP A 1 288 ? -27.211 -9.453 32.902 1.00 59.56 288 ASP A C 1
ATOM 2276 O O . ASP A 1 288 ? -27.333 -8.663 33.832 1.00 59.56 288 ASP A O 1
ATOM 2280 N N . CYS A 1 289 ? -27.702 -9.181 31.682 1.00 59.62 289 CYS A N 1
ATOM 2281 C CA . CYS A 1 289 ? -28.418 -7.928 31.393 1.00 59.62 289 CYS A CA 1
ATOM 2282 C C . CYS A 1 289 ? -29.686 -7.748 32.244 1.00 59.62 289 CYS A C 1
ATOM 2284 O O . CYS A 1 289 ? -29.972 -6.637 32.680 1.00 59.62 289 CYS A O 1
ATOM 2286 N N . ASN A 1 290 ? -30.471 -8.808 32.467 1.00 55.91 290 ASN A N 1
ATOM 2287 C CA . ASN A 1 290 ? -31.664 -8.711 33.312 1.00 55.91 290 ASN A CA 1
ATOM 2288 C C . ASN A 1 290 ? -31.303 -8.469 34.783 1.00 55.91 290 ASN A C 1
ATOM 2290 O O . ASN A 1 290 ? -31.925 -7.623 35.409 1.00 55.91 290 ASN A O 1
ATOM 2294 N N . ASN A 1 291 ? -30.272 -9.136 35.307 1.00 55.62 291 ASN A N 1
ATOM 2295 C CA . ASN A 1 291 ? -29.794 -8.919 36.673 1.00 55.62 291 ASN A CA 1
ATOM 2296 C C . ASN A 1 291 ? -29.214 -7.509 36.874 1.00 55.62 291 ASN A C 1
ATOM 2298 O O . ASN A 1 291 ? -29.389 -6.934 37.942 1.00 55.62 291 ASN A O 1
ATOM 2302 N N . GLU A 1 292 ? -28.531 -6.939 35.875 1.00 56.41 292 GLU A N 1
ATOM 2303 C CA . GLU A 1 292 ? -28.053 -5.549 35.925 1.00 56.41 292 GLU A CA 1
ATOM 2304 C C . GLU A 1 292 ? -29.208 -4.540 35.906 1.00 56.41 292 GLU A C 1
ATOM 2306 O O . GLU A 1 292 ? -29.179 -3.567 36.659 1.00 56.41 292 GLU A O 1
ATOM 2311 N N . ASN A 1 293 ? -30.245 -4.782 35.097 1.00 53.12 293 ASN A N 1
ATOM 2312 C CA . ASN A 1 293 ? -31.439 -3.934 35.066 1.00 53.12 293 ASN A CA 1
ATOM 2313 C C . ASN A 1 293 ? -32.233 -4.026 36.382 1.00 53.12 293 ASN A C 1
ATOM 2315 O O . ASN A 1 293 ? -32.656 -3.007 36.915 1.00 53.12 293 ASN A O 1
ATOM 2319 N N . GLU A 1 294 ? -32.364 -5.225 36.957 1.00 55.84 294 GLU A N 1
ATOM 2320 C CA . GLU A 1 294 ? -33.014 -5.431 38.259 1.00 55.84 294 GLU A CA 1
ATOM 2321 C C . GLU A 1 294 ? -32.204 -4.828 39.421 1.00 55.84 294 GLU A C 1
ATOM 2323 O O . GLU A 1 294 ? -32.785 -4.261 40.345 1.00 55.84 294 GLU A O 1
ATOM 2328 N N . ALA A 1 295 ? -30.867 -4.879 39.367 1.00 55.34 295 ALA A N 1
ATOM 2329 C CA . ALA A 1 295 ? -29.997 -4.226 40.348 1.00 55.34 295 ALA A CA 1
ATOM 2330 C C . ALA A 1 295 ? -29.997 -2.688 40.225 1.00 55.34 295 ALA A C 1
ATOM 2332 O O . ALA A 1 295 ? -29.787 -1.994 41.221 1.00 55.34 295 ALA A O 1
ATOM 2333 N N . GLY A 1 296 ? -30.238 -2.151 39.024 1.00 50.25 296 GLY A N 1
ATOM 2334 C CA . GLY A 1 296 ? -30.395 -0.715 38.771 1.00 50.25 296 GLY A CA 1
ATOM 2335 C C . GLY A 1 296 ? -31.747 -0.155 39.228 1.00 50.25 296 GLY A C 1
ATOM 2336 O O . GLY A 1 296 ? -31.797 0.956 39.756 1.00 50.25 296 GLY A O 1
ATOM 2337 N N . ASP A 1 297 ? -32.820 -0.939 39.106 1.00 50.31 297 ASP A N 1
ATOM 2338 C CA . ASP A 1 297 ? -34.189 -0.529 39.456 1.00 50.31 297 ASP A CA 1
ATOM 2339 C C . ASP A 1 297 ? -34.516 -0.645 40.960 1.00 50.31 297 ASP A C 1
ATOM 2341 O O . ASP A 1 297 ? -35.591 -0.236 41.405 1.00 50.31 297 ASP A O 1
ATOM 2345 N N . GLN A 1 298 ? -33.590 -1.154 41.781 1.00 46.97 298 GLN A N 1
ATOM 2346 C CA . GLN A 1 298 ? -33.782 -1.314 43.229 1.00 46.97 298 GLN A CA 1
ATOM 2347 C C . GLN A 1 298 ? -33.295 -0.123 44.075 1.00 46.97 298 GLN A C 1
ATOM 2349 O O . GLN A 1 298 ? -33.211 -0.227 45.301 1.00 46.97 298 GLN A O 1
ATOM 2354 N N . PHE A 1 299 ? -33.024 1.029 43.453 1.00 42.62 299 PHE A N 1
ATOM 2355 C CA . PHE A 1 299 ? -32.862 2.302 44.161 1.00 42.62 299 PHE A CA 1
ATOM 2356 C C . PHE A 1 299 ? -34.210 3.043 44.239 1.00 42.62 299 PHE A C 1
ATOM 2358 O O . PHE A 1 299 ? -34.694 3.544 43.224 1.00 42.62 299 PHE A O 1
ATOM 2365 N N . PRO A 1 300 ? -34.845 3.136 45.425 1.00 44.72 300 PRO A N 1
ATOM 2366 C CA . PRO A 1 300 ? -36.136 3.800 45.564 1.00 44.72 300 PRO A CA 1
ATOM 2367 C C . PRO A 1 300 ? -36.020 5.313 45.293 1.00 44.72 300 PRO A C 1
ATOM 2369 O O . PRO A 1 300 ? -35.022 5.934 45.675 1.00 44.72 300 PRO A O 1
ATOM 2372 N N . PRO A 1 301 ? -37.039 5.947 44.681 1.00 43.12 301 PRO A N 1
ATOM 2373 C CA . PRO A 1 301 ? -37.021 7.379 44.439 1.00 43.12 301 PRO A CA 1
ATOM 2374 C C . PRO A 1 301 ? -37.336 8.132 45.739 1.00 43.12 301 PRO A C 1
ATOM 2376 O O . PRO A 1 301 ? -38.469 8.146 46.210 1.00 43.12 301 PRO A O 1
ATOM 2379 N N . GLY A 1 302 ? -36.313 8.791 46.287 1.00 43.44 302 GLY A N 1
ATOM 2380 C CA . GLY A 1 302 ? -36.438 9.926 47.205 1.00 43.44 302 GLY A CA 1
ATOM 2381 C C . GLY A 1 302 ? -36.592 9.603 48.695 1.00 43.44 302 GLY A C 1
ATOM 2382 O O . GLY A 1 302 ? -37.678 9.268 49.148 1.00 43.44 302 GLY A O 1
ATOM 2383 N N . ASN A 1 303 ? -35.535 9.849 49.482 1.00 36.31 303 ASN A N 1
ATOM 2384 C CA . ASN A 1 303 ? -35.557 10.868 50.545 1.00 36.31 303 ASN A CA 1
ATOM 2385 C C . ASN A 1 303 ? -34.149 11.097 51.141 1.00 36.31 303 ASN A C 1
ATOM 2387 O O . ASN A 1 303 ? -33.487 10.156 51.560 1.00 36.31 303 ASN A O 1
ATOM 2391 N N . ASN A 1 304 ? -33.734 12.365 51.173 1.00 47.72 304 ASN A N 1
ATOM 2392 C CA . ASN A 1 304 ? -32.827 13.053 52.105 1.00 47.72 304 ASN A CA 1
ATOM 2393 C C . ASN A 1 304 ? -31.644 12.298 52.759 1.00 47.72 304 ASN A C 1
ATOM 2395 O O . ASN A 1 304 ? -31.821 11.507 53.677 1.00 47.72 304 ASN A O 1
ATOM 2399 N N . GLY A 1 305 ? -30.427 12.732 52.399 1.00 47.16 305 GLY A N 1
ATOM 2400 C CA . GLY A 1 305 ? -29.259 12.833 53.289 1.00 47.16 305 GLY A CA 1
ATOM 2401 C C . GLY A 1 305 ? -28.747 11.542 53.932 1.00 47.16 305 GLY A C 1
ATOM 2402 O O . GLY A 1 305 ? -29.087 11.241 55.072 1.00 47.16 305 GLY A O 1
ATOM 2403 N N . PHE A 1 306 ? -27.819 10.848 53.267 1.00 37.47 306 PHE A N 1
ATOM 2404 C CA . PHE A 1 306 ? -27.037 9.787 53.905 1.00 37.47 306 PHE A CA 1
ATOM 2405 C C . PHE A 1 306 ? -25.694 10.336 54.409 1.00 37.47 306 PHE A C 1
ATOM 2407 O O . PHE A 1 306 ? -24.828 10.724 53.626 1.00 37.47 306 PHE A O 1
ATOM 2414 N N . ASN A 1 307 ? -25.541 10.382 55.735 1.00 38.75 307 ASN A N 1
ATOM 2415 C CA . ASN A 1 307 ? -24.283 10.672 56.421 1.00 38.75 307 ASN A CA 1
ATOM 2416 C C . ASN A 1 307 ? -23.219 9.622 56.059 1.00 38.75 307 ASN A C 1
ATOM 2418 O O . ASN A 1 307 ? -23.449 8.421 56.191 1.00 38.75 307 ASN A O 1
ATOM 2422 N N . LEU A 1 308 ? -22.026 10.079 55.674 1.00 42.41 308 LEU A N 1
ATOM 2423 C CA . LEU A 1 308 ? -20.870 9.254 55.288 1.00 42.41 308 LEU A CA 1
ATOM 2424 C C . LEU A 1 308 ? -20.146 8.569 56.470 1.00 42.41 308 LEU A C 1
ATOM 2426 O O . LEU A 1 308 ? -18.996 8.161 56.331 1.00 42.41 308 LEU A O 1
ATOM 2430 N N . GLU A 1 309 ? -20.785 8.407 57.632 1.00 44.47 309 GLU A N 1
ATOM 2431 C CA . GLU A 1 309 ? -20.079 8.013 58.862 1.00 44.47 309 GLU A CA 1
ATOM 2432 C C . GLU A 1 309 ? -20.282 6.554 59.316 1.00 44.47 309 GLU A C 1
ATOM 2434 O O . GLU A 1 309 ? -19.618 6.118 60.252 1.00 44.47 309 GLU A O 1
ATOM 2439 N N . SER A 1 310 ? -21.112 5.737 58.649 1.00 45.66 310 SER A N 1
ATOM 2440 C CA . SER A 1 310 ? -21.408 4.372 59.142 1.00 45.66 310 SER A CA 1
ATOM 2441 C C . SER A 1 310 ? -20.770 3.203 58.379 1.00 45.66 310 SER A C 1
ATOM 2443 O O . SER A 1 310 ? -21.020 2.054 58.739 1.00 45.66 310 SER A O 1
ATOM 2445 N N . VAL A 1 311 ? -19.918 3.432 57.372 1.00 46.12 311 VAL A N 1
ATOM 2446 C CA . VAL A 1 311 ? -19.186 2.341 56.680 1.00 46.12 311 VAL A CA 1
ATOM 2447 C C . VAL A 1 311 ? -17.698 2.363 57.039 1.00 46.12 311 VAL A C 1
ATOM 2449 O O . VAL A 1 311 ? -16.813 2.141 56.220 1.00 46.12 311 VAL A O 1
ATOM 2452 N N . ARG A 1 312 ? -17.405 2.611 58.318 1.00 44.91 312 ARG A N 1
ATOM 2453 C CA . ARG A 1 312 ? -16.128 2.240 58.937 1.00 44.91 312 ARG A CA 1
ATOM 2454 C C . ARG A 1 312 ? -16.357 1.023 59.829 1.00 44.91 312 ARG A C 1
ATOM 2456 O O . ARG A 1 312 ? -16.281 1.100 61.047 1.00 44.91 312 ARG A O 1
ATOM 2463 N N . GLY A 1 313 ? -16.681 -0.104 59.204 1.00 46.34 313 GLY A N 1
ATOM 2464 C CA . GLY A 1 313 ? -16.943 -1.364 59.888 1.00 46.34 313 GLY A CA 1
ATOM 2465 C C . GLY A 1 313 ? -16.358 -2.536 59.117 1.00 46.34 313 GLY A C 1
ATOM 2466 O O . GLY A 1 313 ? -16.964 -3.026 58.175 1.00 46.34 313 GLY A O 1
ATOM 2467 N N . THR A 1 314 ? -15.200 -3.005 59.582 1.00 43.94 314 THR A N 1
ATOM 2468 C CA . THR A 1 314 ? -14.680 -4.363 59.346 1.00 43.94 314 THR A CA 1
ATOM 2469 C C . THR A 1 314 ? -14.030 -4.650 57.985 1.00 43.94 314 THR A C 1
ATOM 2471 O O . THR A 1 314 ? -14.376 -5.609 57.300 1.00 43.94 314 THR A O 1
ATOM 2474 N N . ILE A 1 315 ? -12.956 -3.924 57.649 1.00 40.75 315 ILE A N 1
ATOM 2475 C CA . ILE A 1 315 ? -11.899 -4.513 56.807 1.00 40.75 315 ILE A CA 1
ATOM 2476 C C . ILE A 1 315 ? -11.106 -5.471 57.703 1.00 40.75 315 ILE A C 1
ATOM 2478 O O . ILE A 1 315 ? -10.185 -5.068 58.415 1.00 40.75 315 ILE A O 1
ATOM 2482 N N . LYS A 1 316 ? -11.504 -6.747 57.715 1.00 42.75 316 LYS A N 1
ATOM 2483 C CA . LYS A 1 316 ? -10.732 -7.818 58.350 1.00 42.75 316 LYS A CA 1
ATOM 2484 C C . LYS A 1 316 ? -9.486 -8.051 57.491 1.00 42.75 316 LYS A C 1
ATOM 2486 O O . LYS A 1 316 ? -9.547 -8.652 56.422 1.00 42.75 316 LYS A O 1
ATOM 2491 N N . ARG A 1 317 ? -8.368 -7.479 57.934 1.00 40.75 317 ARG A N 1
ATOM 2492 C CA . ARG A 1 317 ? -7.044 -7.634 57.331 1.00 40.75 317 ARG A CA 1
ATOM 2493 C C . ARG A 1 317 ? -6.556 -9.052 57.626 1.00 40.75 317 ARG A C 1
ATOM 2495 O O . ARG A 1 317 ? -6.276 -9.366 58.776 1.00 40.75 317 ARG A O 1
ATOM 2502 N N . TRP A 1 318 ? -6.499 -9.907 56.612 1.00 38.75 318 TRP A N 1
ATOM 2503 C CA . TRP A 1 318 ? -5.836 -11.205 56.724 1.00 38.75 318 TRP A CA 1
ATOM 2504 C C . TRP A 1 318 ? -4.321 -10.964 56.702 1.00 38.75 318 TRP A C 1
ATOM 2506 O O . TRP A 1 318 ? -3.801 -10.480 55.696 1.00 38.75 318 TRP A O 1
ATOM 2516 N N . SER A 1 319 ? -3.628 -11.232 57.815 1.00 44.91 319 SER A N 1
ATOM 2517 C CA . SER A 1 319 ? -2.185 -11.479 57.785 1.00 44.91 319 SER A CA 1
ATOM 2518 C C . SER A 1 319 ? -1.970 -12.947 57.441 1.00 44.91 319 SER A C 1
ATOM 2520 O O . SER A 1 319 ? -2.664 -13.823 57.957 1.00 44.91 319 SER A O 1
ATOM 2522 N N . ILE A 1 320 ? -1.043 -13.189 56.526 1.00 46.06 320 ILE A N 1
ATOM 2523 C CA . ILE A 1 320 ? -0.441 -14.499 56.320 1.00 46.06 320 ILE A CA 1
ATOM 2524 C C . ILE A 1 320 ? 0.839 -14.451 57.149 1.00 46.06 320 ILE A C 1
ATOM 2526 O O . ILE A 1 320 ? 1.712 -13.634 56.850 1.00 46.06 320 ILE A O 1
ATOM 2530 N N . ASP A 1 321 ? 0.866 -15.245 58.217 1.00 47.47 321 ASP A N 1
ATOM 2531 C CA . ASP A 1 321 ? 2.113 -15.794 58.755 1.00 47.47 321 ASP A CA 1
ATOM 2532 C C . ASP A 1 321 ? 2.578 -16.940 57.842 1.00 47.47 321 ASP A C 1
ATOM 2534 O O . ASP A 1 321 ? 1.694 -17.671 57.326 1.00 47.47 321 ASP A O 1
#

Nearest PDB structures (foldseek):
  8to0-assembly1_GX  TM=2.095E-01  e=3.312E-01  Mus musculus
  8otz-assembly1_F3  TM=2.086E-01  e=3.633E-01  Bos taurus
  8iyj-assembly1_V7  TM=2.369E-01  e=1.330E+00  Mus musculus
  8iyj-assembly1_D1  TM=2.306E-01  e=1.839E+00  Mus musculus
  9cpb-assembly1_6K  TM=2.034E-01  e=1.055E+00  Bos taurus

Sequence (321 aa):
MLQTLTQKLSGLSYYAKLALALSAYQAIFIACLEAFVFSKHLEIVSILTPNANATQYGDESKEEYANARSISVYHVLFIVAQFFQLGIYIDAIHNQNTIQIIALMLFEFGILIYSVIQVYQSVQILKTVAEQINILPYEITIIVLIFILANGFAYLAYKLYQEFGWSIYKKIGADMAMRAEGQATQIAEHIVMSSVISTSMLMAAFLGVKKENKALMYLFMVGCVGTEVYFTIKLVDISTQPQKYLGTRIFATFFVCICMILGAVTLVISALCLRNFNKGLKYHLSRDCNNENEAGDQFPPGNNGFNLESVRGTIKRWSID

Radius of gyration: 28.6 Å; Cα contacts (8 Å, |Δi|>4): 173; chains: 1; bounding box: 62×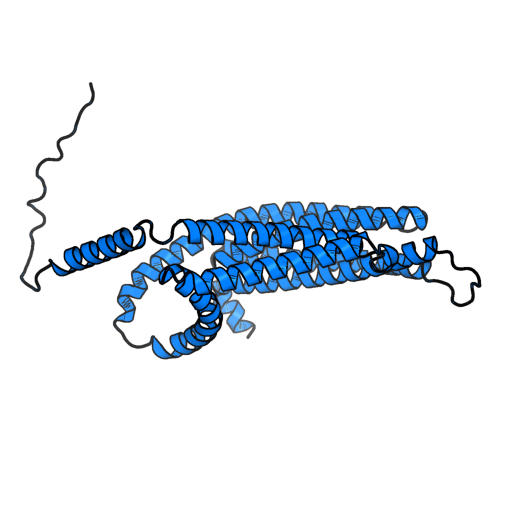52×98 Å